Protein AF-A0A810DSI6-F1 (afdb_monomer_lite)

pLDDT: mean 83.72, std 15.34, range [33.28, 97.19]

Foldseek 3Di:
DDPPFQFLVNQLVVLVVLLVVLLVVLVVVLVVLLCVLQVVVLVVVLPLQVQLVVLVVLLVVLVVVCVVCVPVDDVVSVVSSVCSVPDSNCPSVVVVVVLSVLLVVCLLPVVPDDDDPVDPSNRVSSVVSSVVSVVSSVVNVLSVVVSVVLSVLSVPDPGSLNSVQSCVLLVADPVVPPDDDDDDDDHDDDPDRNCSSVPD

Structure (mmCIF, N/CA/C/O backbone):
data_AF-A0A810DSI6-F1
#
_entry.id   AF-A0A810DSI6-F1
#
loop_
_atom_site.group_PDB
_atom_site.id
_atom_site.type_symbol
_atom_site.label_atom_id
_atom_site.label_alt_id
_atom_site.label_comp_id
_atom_site.label_asym_id
_atom_site.label_entity_id
_atom_site.label_seq_id
_atom_site.pdbx_PDB_ins_code
_atom_site.Cartn_x
_atom_site.Cartn_y
_atom_site.Cartn_z
_atom_site.occupancy
_atom_site.B_iso_or_equiv
_atom_site.auth_seq_id
_atom_site.auth_comp_id
_atom_site.auth_asym_id
_atom_site.auth_atom_id
_atom_site.pdbx_PDB_model_num
ATOM 1 N N . MET A 1 1 ? -14.617 25.939 43.096 1.00 33.28 1 MET A N 1
ATOM 2 C CA . MET A 1 1 ? -13.701 24.997 42.425 1.00 33.28 1 MET A CA 1
ATOM 3 C C . MET A 1 1 ? -14.298 24.712 41.066 1.00 33.28 1 MET A C 1
ATOM 5 O O . MET A 1 1 ? -15.379 24.140 41.008 1.00 33.28 1 MET A O 1
ATOM 9 N N . ASP A 1 2 ? -13.675 25.236 40.012 1.00 34.50 2 ASP A N 1
ATOM 10 C CA . ASP A 1 2 ? -14.164 25.112 38.640 1.00 34.50 2 ASP A CA 1
ATOM 11 C C . ASP A 1 2 ? -14.105 23.654 38.192 1.00 34.50 2 ASP A C 1
ATOM 13 O O . ASP A 1 2 ? -13.039 23.092 37.948 1.00 34.50 2 ASP A O 1
ATOM 17 N N . HIS A 1 3 ? -15.275 23.029 38.091 1.00 42.06 3 HIS A N 1
ATOM 18 C CA . HIS A 1 3 ? -15.426 21.767 37.391 1.00 42.06 3 HIS A CA 1
ATOM 19 C C . HIS A 1 3 ? -15.194 22.040 35.901 1.00 42.06 3 HIS A C 1
ATOM 21 O O . HIS A 1 3 ? -16.101 22.520 35.216 1.00 42.06 3 HIS A O 1
ATOM 27 N N . LYS A 1 4 ? -13.987 21.762 35.388 1.00 51.28 4 LYS A N 1
ATOM 28 C CA . LYS A 1 4 ? -13.737 21.734 33.939 1.00 51.28 4 LYS A CA 1
ATOM 29 C C . LYS A 1 4 ? -14.742 20.762 33.326 1.00 51.28 4 LYS A C 1
ATOM 31 O O . LYS A 1 4 ? -14.715 19.563 33.567 1.00 51.28 4 LYS A O 1
ATOM 36 N N . LYS A 1 5 ? -15.717 21.300 32.603 1.00 63.50 5 LYS A N 1
ATOM 37 C CA . LYS A 1 5 ? -16.833 20.529 32.063 1.00 63.50 5 LYS A CA 1
ATOM 38 C C . LYS A 1 5 ? -16.297 19.718 30.883 1.00 63.50 5 LYS A C 1
ATOM 40 O O . LYS A 1 5 ? -16.084 20.288 29.818 1.00 63.50 5 LYS A O 1
ATOM 45 N N . VAL A 1 6 ? -16.075 18.412 31.056 1.00 72.56 6 VAL A N 1
ATOM 46 C CA . VAL A 1 6 ? -15.784 17.527 29.915 1.00 72.56 6 VAL A CA 1
ATOM 47 C C . VAL A 1 6 ? -16.964 17.631 28.957 1.00 72.56 6 VAL A C 1
ATOM 49 O O . VAL A 1 6 ? -18.104 17.305 29.303 1.00 72.56 6 VAL A O 1
ATOM 52 N N . LEU A 1 7 ? -16.706 18.157 27.764 1.00 82.62 7 LEU A N 1
ATOM 53 C CA . LEU A 1 7 ? -17.697 18.230 26.705 1.00 82.62 7 LEU A CA 1
ATOM 54 C C . LEU A 1 7 ? -17.748 16.872 26.011 1.00 82.62 7 LEU A C 1
ATOM 56 O O . LEU A 1 7 ? -16.715 16.251 25.776 1.00 82.62 7 LEU A O 1
ATOM 60 N N . LYS A 1 8 ? -18.946 16.424 25.618 1.00 85.12 8 LYS A N 1
ATOM 61 C CA . LYS A 1 8 ? -19.083 15.204 24.804 1.00 85.12 8 LYS A CA 1
ATOM 62 C C . LYS A 1 8 ? -18.230 15.269 23.535 1.00 85.12 8 LYS A C 1
ATOM 64 O O . LYS A 1 8 ? -17.657 14.264 23.143 1.00 85.12 8 LYS A O 1
ATOM 69 N N . GLN A 1 9 ? -18.100 16.461 22.948 1.00 85.31 9 GLN A N 1
ATOM 70 C CA . GLN A 1 9 ? -17.252 16.683 21.779 1.00 85.31 9 GLN A CA 1
ATOM 71 C C . GLN A 1 9 ? -15.785 16.320 22.035 1.00 85.31 9 GLN A C 1
ATOM 73 O O . GLN A 1 9 ? -15.145 15.748 21.164 1.00 85.31 9 GLN A O 1
ATOM 78 N N . THR A 1 10 ? -15.262 16.596 23.233 1.00 83.50 10 THR A N 1
ATOM 79 C CA . THR A 1 10 ? -13.895 16.215 23.609 1.00 83.50 10 THR A CA 1
ATOM 80 C C . THR A 1 10 ? -13.722 14.698 23.588 1.00 83.50 10 THR A C 1
ATOM 82 O O . THR A 1 10 ? -12.711 14.209 23.099 1.00 83.50 10 THR A O 1
ATOM 85 N N . LEU A 1 11 ? -14.728 13.954 24.058 1.00 87.06 11 LEU A N 1
ATOM 86 C CA . LEU A 1 11 ? -14.711 12.489 24.067 1.00 87.06 11 LEU A CA 1
ATOM 87 C C . LEU A 1 11 ? -14.845 11.901 22.659 1.00 87.06 11 LEU A C 1
ATOM 89 O O . LEU A 1 11 ? -14.102 10.987 22.323 1.00 87.06 11 LEU A O 1
ATOM 93 N N . TYR A 1 12 ? -15.734 12.453 21.825 1.00 89.00 12 TYR A N 1
ATOM 94 C CA . TYR A 1 12 ? -15.852 12.048 20.420 1.00 89.00 12 TYR A CA 1
ATOM 95 C C . TYR A 1 12 ? -14.530 12.238 19.673 1.00 89.00 12 TYR A C 1
ATOM 97 O O . TYR A 1 12 ? -14.019 11.295 19.077 1.00 89.00 12 TYR A O 1
ATOM 105 N N . ASN A 1 13 ? -13.930 13.428 19.782 1.00 86.38 13 ASN A N 1
ATOM 106 C CA . ASN A 1 13 ? -12.658 13.735 19.131 1.00 86.38 13 ASN A CA 1
ATOM 107 C C . ASN A 1 13 ? -11.522 12.832 19.635 1.00 86.38 13 ASN A C 1
ATOM 109 O O . ASN A 1 13 ? -10.637 12.463 18.866 1.00 86.38 13 ASN A O 1
ATOM 113 N N . PHE A 1 14 ? -11.524 12.494 20.927 1.00 87.12 14 PHE A N 1
ATOM 114 C CA . PHE A 1 14 ? -10.537 11.589 21.506 1.00 87.12 14 PHE A CA 1
ATOM 115 C C . PHE A 1 14 ? -10.638 10.182 20.899 1.00 87.12 14 PHE A C 1
ATOM 117 O O . PHE A 1 14 ? -9.634 9.653 20.419 1.00 87.12 14 PHE A O 1
ATOM 124 N N . VAL A 1 15 ? -11.848 9.611 20.869 1.00 89.50 15 VAL A N 1
ATOM 125 C CA . VAL A 1 15 ? -12.112 8.289 20.278 1.00 89.50 15 VAL A CA 1
ATOM 126 C C . VAL A 1 15 ? -11.730 8.276 18.799 1.00 89.50 15 VAL A C 1
ATOM 128 O O . VAL A 1 15 ? -10.957 7.414 18.383 1.00 89.50 15 VAL A O 1
ATOM 131 N N . GLU A 1 16 ? -12.193 9.262 18.027 1.00 90.38 16 GLU A N 1
ATOM 132 C CA . GLU A 1 16 ? -11.882 9.389 16.598 1.00 90.38 16 GLU A CA 1
ATOM 133 C C . GLU A 1 16 ? -10.366 9.450 16.364 1.00 90.38 16 GLU A C 1
ATOM 135 O O . GLU A 1 16 ? -9.827 8.710 15.541 1.00 90.38 16 GLU A O 1
ATOM 140 N N . LYS A 1 17 ? -9.643 10.278 17.131 1.00 88.75 17 LYS A N 1
ATOM 141 C CA . LYS A 1 17 ? -8.189 10.427 16.993 1.00 88.75 17 LYS A CA 1
ATOM 142 C C . LYS A 1 17 ? -7.445 9.124 17.295 1.00 88.75 17 LYS A C 1
ATOM 144 O O . LYS A 1 17 ? -6.562 8.746 16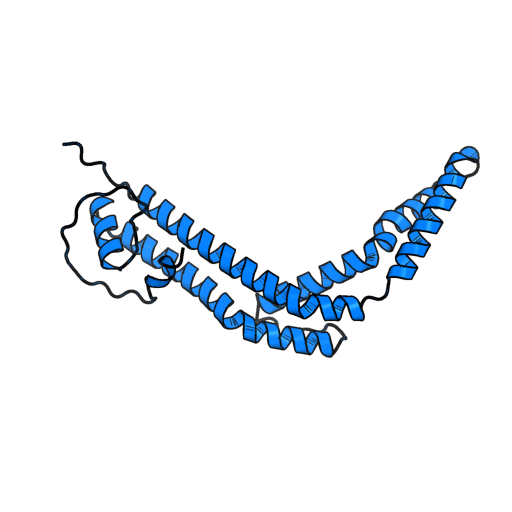.524 1.00 88.75 17 LYS A O 1
ATOM 149 N N . LYS A 1 18 ? -7.782 8.435 18.392 1.00 87.38 18 LYS A N 1
ATOM 150 C CA . LYS A 1 18 ? -7.132 7.171 18.785 1.00 87.38 18 LYS A CA 1
ATOM 151 C C . LYS A 1 18 ? -7.418 6.055 17.782 1.00 87.38 18 LYS A C 1
ATOM 153 O O . LYS A 1 18 ? -6.494 5.357 17.366 1.00 87.38 18 LYS A O 1
ATOM 158 N N . VAL A 1 19 ? -8.670 5.923 17.342 1.00 90.19 19 VAL A N 1
ATOM 159 C CA . VAL A 1 19 ? -9.054 4.930 16.332 1.00 90.19 19 VAL A CA 1
ATOM 160 C C . VAL A 1 19 ? -8.373 5.220 14.998 1.00 90.19 19 VAL A C 1
ATOM 162 O O . VAL A 1 19 ? -7.829 4.303 14.384 1.00 90.19 19 VAL A O 1
ATOM 165 N N . LYS A 1 20 ? -8.354 6.482 14.554 1.00 91.00 20 LYS A N 1
ATOM 166 C CA . LYS A 1 20 ? 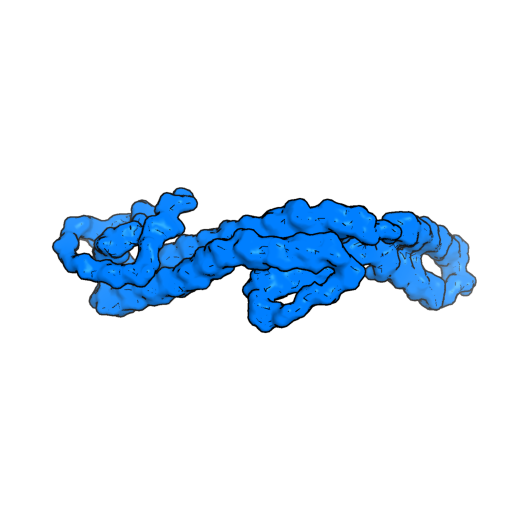-7.673 6.886 13.320 1.00 91.00 20 LYS A CA 1
ATOM 167 C C . LYS A 1 20 ? -6.187 6.532 13.359 1.00 91.00 20 LYS A C 1
ATOM 169 O O . LYS A 1 20 ? -5.704 5.927 12.408 1.00 91.00 20 LYS A O 1
ATOM 174 N N . PHE A 1 21 ? -5.501 6.834 14.462 1.00 90.44 21 PHE A N 1
ATOM 175 C CA . PHE A 1 21 ? -4.092 6.486 14.643 1.00 90.44 21 PHE A CA 1
ATOM 176 C C . PHE A 1 21 ? -3.854 4.971 14.540 1.00 90.44 21 PHE A C 1
ATOM 178 O O . PHE A 1 21 ? -3.040 4.527 13.738 1.00 90.44 21 PHE A O 1
ATOM 185 N N . GLN A 1 22 ? -4.625 4.159 15.269 1.00 90.94 22 GLN A N 1
ATOM 186 C CA . GLN A 1 22 ? -4.496 2.695 15.223 1.00 90.94 22 GLN A CA 1
ATOM 187 C C . GLN A 1 22 ? -4.829 2.108 13.839 1.00 90.94 22 GLN A C 1
ATOM 189 O O . GLN A 1 22 ? -4.202 1.139 13.406 1.00 90.94 22 GLN A O 1
ATOM 194 N N . LYS A 1 23 ? -5.792 2.700 13.118 1.00 90.81 23 LYS A N 1
ATOM 195 C CA . LYS A 1 23 ? -6.097 2.336 11.726 1.00 90.81 23 LYS A CA 1
ATOM 196 C C . LYS A 1 23 ? -4.936 2.677 10.788 1.00 90.81 23 LYS A C 1
ATOM 198 O O . LYS A 1 23 ? -4.646 1.895 9.891 1.00 90.81 23 LYS A O 1
ATOM 203 N N . GLU A 1 24 ? -4.292 3.828 10.964 1.00 91.62 24 GLU A N 1
ATOM 204 C CA . GLU A 1 24 ? -3.118 4.222 10.174 1.00 91.62 24 GLU A CA 1
ATOM 205 C C . GLU A 1 24 ? -1.924 3.296 10.426 1.00 91.62 24 GLU A C 1
ATOM 207 O O . GLU A 1 24 ? -1.309 2.849 9.463 1.00 91.62 24 GLU A O 1
ATOM 212 N N . GLU A 1 25 ? -1.646 2.930 11.678 1.00 93.19 25 GLU A N 1
ATOM 213 C CA . GLU A 1 25 ? -0.576 1.978 12.006 1.00 93.19 25 GLU A CA 1
ATOM 214 C C . GLU A 1 25 ? -0.831 0.596 11.391 1.00 93.19 25 GLU A C 1
ATOM 216 O O . GLU A 1 25 ? 0.045 0.043 10.730 1.00 93.19 25 GLU A O 1
ATOM 221 N N . ALA A 1 26 ? -2.058 0.074 11.501 1.00 91.62 26 ALA A N 1
ATOM 222 C CA . ALA A 1 26 ? -2.413 -1.199 10.873 1.00 91.62 26 ALA A CA 1
ATOM 223 C C . ALA A 1 26 ? -2.294 -1.153 9.337 1.00 91.62 26 ALA A C 1
ATOM 225 O O . ALA A 1 26 ? -1.876 -2.134 8.730 1.00 91.62 26 ALA A O 1
ATOM 226 N N . ARG A 1 27 ? -2.625 -0.025 8.689 1.00 90.56 27 ARG A N 1
ATOM 227 C CA . ARG A 1 27 ? -2.437 0.139 7.234 1.00 90.56 27 ARG A CA 1
ATOM 228 C C . ARG A 1 27 ? -0.961 0.137 6.844 1.00 90.56 27 ARG A C 1
ATOM 230 O O . ARG A 1 27 ? -0.601 -0.579 5.918 1.00 90.56 27 ARG A O 1
ATOM 237 N N . LYS A 1 28 ? -0.112 0.868 7.573 1.00 92.19 28 LYS A N 1
ATOM 238 C CA . LYS A 1 28 ? 1.341 0.868 7.333 1.00 92.19 28 LYS A CA 1
ATOM 239 C C . LYS A 1 28 ? 1.944 -0.525 7.494 1.00 92.19 28 LYS A C 1
ATOM 241 O O . LYS A 1 28 ? 2.822 -0.901 6.727 1.00 92.19 28 LYS A O 1
ATOM 246 N N . GLU A 1 29 ? 1.473 -1.295 8.473 1.00 93.06 29 GLU A N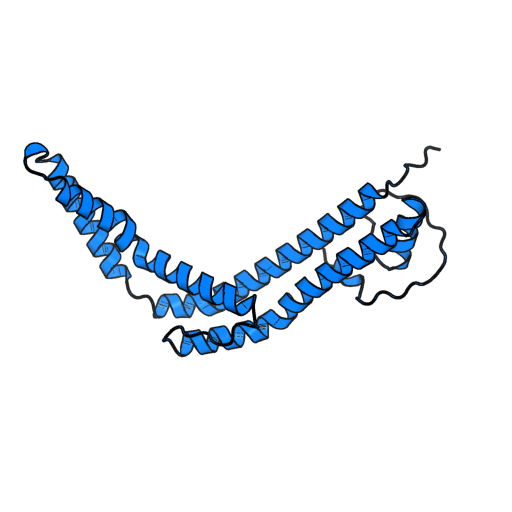 1
ATOM 247 C CA . GLU A 1 29 ? 1.920 -2.675 8.682 1.00 93.06 29 GLU A CA 1
ATOM 248 C C . GLU A 1 29 ? 1.561 -3.571 7.485 1.00 93.06 29 GLU A C 1
ATOM 250 O O . GLU A 1 29 ? 2.407 -4.322 7.000 1.00 93.06 29 GLU A O 1
ATOM 255 N N . ILE A 1 30 ? 0.347 -3.427 6.938 1.00 91.88 30 ILE A N 1
ATOM 256 C CA . ILE A 1 30 ? -0.069 -4.120 5.708 1.00 91.88 30 ILE A CA 1
ATOM 257 C C . ILE A 1 30 ? 0.813 -3.714 4.520 1.00 91.88 30 ILE A C 1
ATOM 259 O O . ILE A 1 30 ? 1.341 -4.582 3.825 1.00 91.88 30 ILE A O 1
ATOM 263 N N . GLU A 1 31 ? 1.013 -2.414 4.296 1.00 91.44 31 GLU A N 1
ATOM 264 C CA . GLU A 1 31 ? 1.853 -1.897 3.204 1.00 91.44 31 GLU A CA 1
ATOM 265 C C . GLU A 1 31 ? 3.302 -2.397 3.305 1.00 91.44 31 GLU A C 1
ATOM 267 O O . GLU A 1 31 ? 3.916 -2.757 2.294 1.00 91.44 31 GLU A O 1
ATOM 272 N N . ALA A 1 32 ? 3.844 -2.469 4.524 1.00 92.81 32 ALA A N 1
ATOM 273 C CA . ALA A 1 32 ? 5.178 -2.993 4.786 1.00 92.81 32 ALA A CA 1
ATOM 274 C C . ALA A 1 32 ? 5.275 -4.493 4.470 1.00 92.81 32 ALA A C 1
ATOM 276 O O . ALA A 1 32 ? 6.239 -4.912 3.826 1.00 92.81 32 ALA A O 1
ATOM 277 N N . LEU A 1 33 ? 4.275 -5.293 4.858 1.00 94.31 33 LEU A N 1
ATOM 278 C CA . LEU A 1 33 ? 4.214 -6.727 4.548 1.00 94.31 33 LEU A CA 1
ATOM 279 C C . LEU A 1 33 ? 4.136 -6.985 3.040 1.00 94.31 33 LEU A C 1
ATOM 281 O O . LEU A 1 33 ? 4.896 -7.806 2.515 1.00 94.31 33 LEU A O 1
ATOM 285 N N . ILE A 1 34 ? 3.264 -6.252 2.338 1.00 93.38 34 ILE A N 1
ATOM 286 C CA . ILE A 1 34 ? 3.143 -6.324 0.876 1.00 93.38 34 ILE A CA 1
ATOM 287 C C . ILE A 1 34 ? 4.487 -5.968 0.242 1.00 93.38 34 ILE A C 1
ATOM 289 O O . ILE A 1 34 ? 5.029 -6.747 -0.540 1.00 93.38 34 ILE A O 1
ATOM 293 N N . SER A 1 35 ? 5.073 -4.834 0.626 1.00 91.81 35 SER A N 1
ATOM 294 C CA . SER A 1 35 ? 6.342 -4.362 0.072 1.00 91.81 35 SER A CA 1
ATOM 295 C C . SER A 1 35 ? 7.488 -5.343 0.309 1.00 91.81 35 SER A C 1
ATOM 297 O O . SER A 1 35 ? 8.257 -5.609 -0.613 1.00 91.81 35 SER A O 1
ATOM 299 N N . ALA A 1 36 ? 7.615 -5.896 1.516 1.00 94.31 36 ALA A N 1
ATOM 300 C CA . ALA A 1 36 ? 8.682 -6.834 1.861 1.00 94.31 36 ALA A CA 1
ATOM 301 C C . ALA A 1 36 ? 8.577 -8.153 1.082 1.00 94.31 36 ALA A C 1
ATOM 303 O O . ALA A 1 36 ? 9.595 -8.730 0.706 1.00 94.31 36 ALA A O 1
ATOM 304 N N . THR A 1 37 ? 7.353 -8.604 0.812 1.00 95.00 37 THR A N 1
ATOM 305 C CA . THR A 1 37 ? 7.094 -9.891 0.157 1.00 95.00 37 THR A CA 1
ATOM 306 C C . THR A 1 37 ? 7.132 -9.781 -1.367 1.00 95.00 37 THR A C 1
ATOM 308 O O . THR A 1 37 ? 7.689 -10.643 -2.043 1.00 95.00 37 THR A O 1
ATOM 311 N N . ILE A 1 38 ? 6.560 -8.711 -1.924 1.00 94.94 38 ILE A N 1
ATOM 312 C CA . ILE A 1 38 ? 6.357 -8.557 -3.368 1.00 94.94 38 ILE A CA 1
ATOM 313 C C . ILE A 1 38 ? 7.554 -7.911 -4.066 1.00 94.94 38 ILE A C 1
ATOM 315 O O . ILE A 1 38 ? 7.925 -8.340 -5.159 1.00 94.94 38 ILE A O 1
ATOM 319 N N . ASN A 1 39 ? 8.195 -6.902 -3.462 1.00 93.50 39 ASN A N 1
ATOM 320 C CA . ASN A 1 39 ? 9.282 -6.181 -4.135 1.00 93.50 39 ASN A CA 1
ATOM 321 C C . ASN A 1 39 ? 10.450 -7.070 -4.584 1.00 93.50 39 ASN A C 1
ATOM 323 O O . ASN A 1 39 ? 10.952 -6.815 -5.679 1.00 93.50 39 ASN A O 1
ATOM 327 N N . PRO A 1 40 ? 10.895 -8.089 -3.821 1.00 94.38 40 PRO A N 1
ATOM 328 C CA . PRO A 1 40 ? 11.932 -9.004 -4.293 1.00 94.38 40 PRO A CA 1
ATOM 329 C C . PRO A 1 40 ? 11.535 -9.714 -5.594 1.00 94.38 40 PRO A C 1
ATOM 331 O O . PRO A 1 40 ? 12.307 -9.718 -6.547 1.00 94.38 40 PRO A O 1
ATOM 334 N N . ILE A 1 41 ? 10.294 -10.204 -5.676 1.00 94.88 41 ILE A N 1
ATOM 335 C CA . ILE A 1 41 ? 9.7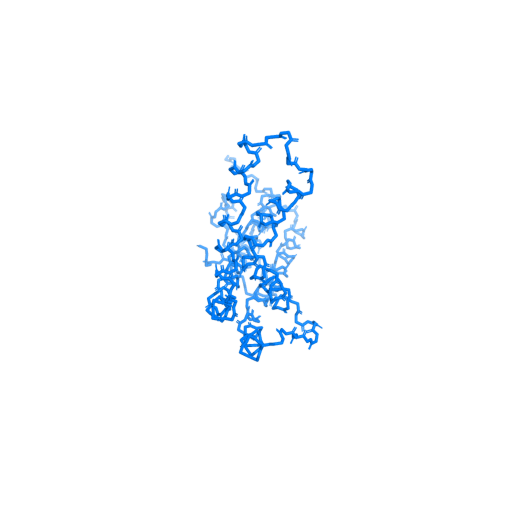63 -10.893 -6.861 1.00 94.88 41 ILE A CA 1
ATOM 336 C C . ILE A 1 41 ? 9.682 -9.925 -8.048 1.00 94.88 41 ILE A C 1
ATOM 338 O O . ILE A 1 41 ? 10.098 -10.259 -9.155 1.00 94.88 41 ILE A O 1
ATOM 342 N N . LEU A 1 42 ? 9.202 -8.695 -7.827 1.00 93.62 42 LEU A N 1
ATOM 343 C CA . LEU A 1 42 ? 9.135 -7.679 -8.882 1.00 93.62 42 LEU A CA 1
ATOM 344 C C . LEU A 1 42 ? 10.522 -7.236 -9.359 1.00 93.62 42 LEU A C 1
ATOM 346 O O . LEU A 1 42 ? 10.690 -6.987 -10.548 1.00 93.62 42 LEU A O 1
ATOM 350 N N . ASN A 1 43 ? 11.515 -7.156 -8.468 1.00 91.50 43 ASN A N 1
ATOM 351 C CA . ASN A 1 43 ? 12.897 -6.840 -8.838 1.00 91.50 43 ASN A CA 1
ATOM 352 C C . ASN A 1 43 ? 13.502 -7.906 -9.758 1.00 91.50 43 ASN A C 1
ATOM 354 O O . ASN A 1 43 ? 14.284 -7.573 -10.645 1.00 91.50 43 ASN A O 1
ATOM 358 N N . GLU A 1 44 ? 13.164 -9.175 -9.536 1.00 91.69 44 GLU A N 1
ATOM 359 C CA . GLU A 1 44 ? 13.627 -10.283 -10.371 1.00 91.69 44 GLU A CA 1
ATOM 360 C C . GLU A 1 44 ? 12.845 -10.375 -11.684 1.00 91.69 44 GLU A C 1
ATOM 362 O O . GLU A 1 44 ? 13.433 -10.621 -12.736 1.00 91.69 44 GLU A O 1
ATOM 367 N N . TRP A 1 45 ? 11.535 -10.132 -11.652 1.00 92.19 45 TRP A N 1
ATOM 368 C CA . TRP A 1 45 ? 10.669 -10.286 -12.817 1.00 92.19 45 TRP A CA 1
ATOM 369 C C . TRP A 1 45 ? 10.734 -9.102 -13.793 1.00 92.19 45 TRP A C 1
ATOM 371 O O . TRP A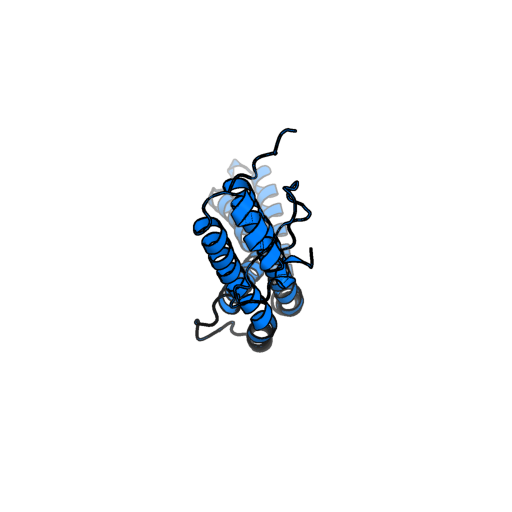 1 45 ? 10.761 -9.298 -15.009 1.00 92.19 45 TRP A O 1
ATOM 381 N N . ILE A 1 46 ? 10.790 -7.868 -13.284 1.00 92.69 46 ILE A N 1
ATOM 382 C CA . ILE A 1 46 ? 10.806 -6.648 -14.100 1.00 92.69 46 ILE A CA 1
ATOM 383 C C . ILE A 1 46 ? 12.250 -6.329 -14.511 1.00 92.69 46 ILE A C 1
ATOM 385 O O . ILE A 1 46 ? 12.973 -5.600 -13.835 1.00 92.69 46 ILE A O 1
ATOM 389 N N . GLN A 1 47 ? 12.667 -6.858 -15.663 1.00 91.88 47 GLN A N 1
ATOM 390 C CA . GLN A 1 47 ? 14.012 -6.674 -16.228 1.00 91.88 47 GLN A CA 1
ATOM 391 C C . GLN A 1 47 ? 14.020 -5.662 -17.385 1.00 91.88 47 GLN A C 1
ATOM 393 O O . GLN A 1 47 ? 14.351 -5.998 -18.520 1.00 91.88 47 GLN A O 1
ATOM 398 N N . VAL A 1 48 ? 13.643 -4.406 -17.114 1.00 94.50 48 VAL A N 1
ATOM 399 C CA . VAL A 1 48 ? 13.554 -3.345 -18.148 1.00 94.50 48 VAL A CA 1
ATOM 400 C C . VAL A 1 48 ? 14.656 -2.286 -18.064 1.00 94.50 48 VAL A C 1
ATOM 402 O O . VAL A 1 48 ? 14.722 -1.403 -18.913 1.00 94.50 48 VAL A O 1
ATOM 405 N N . LYS A 1 49 ? 15.578 -2.399 -17.101 1.00 92.69 49 LYS A N 1
ATOM 406 C CA . LYS A 1 49 ? 16.620 -1.390 -16.835 1.00 92.69 49 LYS A CA 1
ATOM 407 C C . LYS A 1 49 ? 17.468 -1.031 -18.060 1.00 92.69 49 LYS A C 1
ATOM 409 O O . LYS A 1 49 ? 17.824 0.132 -18.249 1.00 92.69 49 LYS A O 1
ATOM 414 N N . GLN A 1 50 ? 17.807 -2.018 -18.892 1.00 95.31 50 GLN A N 1
ATOM 415 C CA . GLN A 1 50 ? 18.566 -1.761 -20.119 1.00 95.31 50 GLN A CA 1
ATOM 416 C C . GLN A 1 50 ? 17.749 -0.921 -21.108 1.00 95.31 50 GLN A C 1
ATOM 418 O O . GLN A 1 50 ? 18.270 0.042 -21.654 1.00 95.31 50 GLN A O 1
ATOM 423 N N . ILE A 1 51 ? 16.458 -1.228 -21.268 1.00 95.62 51 ILE A N 1
ATOM 424 C CA . ILE A 1 51 ? 15.541 -0.478 -22.137 1.00 95.62 51 ILE A CA 1
ATOM 425 C C . ILE A 1 51 ? 15.399 0.967 -21.645 1.00 95.62 51 ILE A C 1
ATOM 427 O O . ILE A 1 51 ? 15.452 1.892 -22.451 1.00 95.62 51 ILE A O 1
ATOM 431 N N . GLU A 1 52 ? 15.262 1.178 -20.335 1.00 96.06 52 GLU A N 1
ATOM 432 C CA . GLU A 1 52 ? 15.202 2.520 -19.735 1.00 96.06 52 GLU A CA 1
ATOM 433 C C . GLU A 1 52 ? 16.498 3.308 -19.975 1.00 96.06 52 GLU A C 1
ATOM 435 O O . GLU A 1 52 ? 16.460 4.484 -20.340 1.00 96.06 52 GLU A O 1
ATOM 440 N N . THR A 1 53 ? 17.649 2.644 -19.822 1.00 96.06 53 THR A N 1
ATOM 441 C CA . THR A 1 53 ? 18.971 3.238 -20.068 1.00 96.06 53 THR A CA 1
ATOM 442 C C . THR A 1 53 ? 19.132 3.631 -21.536 1.00 96.06 53 THR A C 1
ATOM 444 O O . THR A 1 53 ? 19.543 4.751 -21.843 1.00 96.06 53 THR A O 1
ATOM 447 N N . ASP A 1 54 ? 18.767 2.738 -22.454 1.00 96.25 54 ASP A N 1
ATOM 448 C CA . ASP A 1 54 ? 18.836 2.990 -23.892 1.00 96.25 54 ASP A CA 1
ATOM 449 C C . ASP A 1 54 ? 17.883 4.119 -24.310 1.00 96.25 54 ASP A C 1
ATOM 451 O O . ASP A 1 54 ? 18.246 4.965 -25.130 1.00 96.25 54 ASP A O 1
ATOM 455 N N . ALA A 1 55 ? 16.690 4.182 -23.710 1.00 96.12 55 ALA A N 1
ATOM 456 C CA . ALA A 1 55 ? 15.729 5.253 -23.941 1.00 96.12 55 ALA A CA 1
ATOM 457 C C . ALA A 1 55 ? 16.243 6.616 -23.464 1.00 96.12 55 ALA A C 1
ATOM 459 O O . ALA A 1 55 ? 16.110 7.591 -24.205 1.00 96.12 55 ALA A O 1
ATOM 460 N N . SER A 1 56 ? 16.864 6.678 -22.279 1.00 96.25 56 SER A N 1
ATOM 461 C CA . SER A 1 56 ? 17.503 7.898 -21.765 1.00 96.25 56 SER A CA 1
ATOM 462 C C . SER A 1 56 ? 18.610 8.367 -22.706 1.00 96.25 56 SER A C 1
ATOM 464 O O . SER A 1 56 ? 18.574 9.493 -23.191 1.00 96.25 56 SER A O 1
ATOM 466 N N . ASN A 1 57 ? 19.536 7.470 -23.061 1.00 97.19 57 ASN A N 1
ATOM 467 C CA . ASN A 1 57 ? 20.656 7.793 -23.945 1.00 97.19 57 ASN A CA 1
ATOM 468 C C . ASN A 1 57 ? 20.180 8.293 -25.318 1.00 97.19 57 ASN A C 1
ATOM 470 O O . ASN A 1 57 ? 20.761 9.213 -25.894 1.00 97.19 57 ASN A O 1
ATOM 474 N N . LEU A 1 58 ? 19.130 7.684 -25.876 1.00 96.81 58 LEU A N 1
ATOM 475 C CA . LEU A 1 58 ? 18.558 8.132 -27.142 1.00 96.81 58 LEU A CA 1
ATOM 476 C C . LEU A 1 58 ? 17.879 9.501 -27.005 1.00 96.81 58 LEU A C 1
ATOM 478 O O . LEU A 1 58 ? 18.045 10.342 -27.889 1.00 96.81 58 LEU A O 1
ATOM 482 N N . ALA A 1 59 ? 17.135 9.733 -25.922 1.00 96.44 59 ALA A N 1
ATOM 483 C CA . ALA A 1 59 ? 16.492 11.016 -25.661 1.00 96.44 59 ALA A CA 1
ATOM 484 C C . ALA A 1 59 ? 17.523 12.147 -25.534 1.00 96.44 59 ALA A C 1
ATOM 486 O O . ALA A 1 59 ? 17.327 13.205 -26.137 1.00 96.44 59 ALA A O 1
ATOM 487 N N . ASP A 1 60 ? 18.636 11.902 -24.843 1.00 96.94 60 ASP A N 1
ATOM 488 C CA . ASP A 1 60 ? 19.730 12.864 -24.684 1.00 96.94 60 ASP A CA 1
ATOM 489 C C . ASP A 1 60 ? 20.351 13.216 -26.042 1.00 96.94 60 ASP A C 1
ATOM 491 O O . ASP A 1 60 ? 20.392 14.383 -26.431 1.00 96.94 60 ASP A O 1
ATOM 495 N N . ARG A 1 61 ? 20.712 12.209 -26.848 1.00 96.19 61 ARG A N 1
ATOM 496 C CA . ARG A 1 61 ? 21.311 12.428 -28.180 1.00 96.19 61 ARG A CA 1
ATOM 497 C C . ARG A 1 61 ? 20.368 13.139 -29.150 1.00 96.19 61 ARG A C 1
ATOM 499 O O . ARG A 1 61 ? 20.804 13.955 -29.962 1.00 96.19 61 ARG A O 1
ATOM 506 N N . LEU A 1 62 ? 19.071 12.833 -29.101 1.00 95.00 62 LEU A N 1
ATOM 507 C CA . LEU A 1 62 ? 18.069 13.534 -29.908 1.00 95.00 62 LEU A CA 1
ATOM 508 C C . LEU A 1 62 ? 17.872 14.979 -29.435 1.00 95.00 62 LEU A C 1
ATOM 510 O O . LEU A 1 62 ? 17.636 15.858 -30.265 1.00 95.00 62 LEU A O 1
ATOM 514 N N . THR A 1 63 ? 17.996 15.230 -28.131 1.00 95.44 63 THR A N 1
ATOM 515 C CA . THR A 1 63 ? 17.943 16.580 -27.559 1.00 95.44 63 THR A CA 1
ATOM 516 C C . THR A 1 63 ? 19.137 17.404 -28.032 1.00 95.44 63 THR A C 1
ATOM 518 O O . THR A 1 63 ? 18.927 18.473 -28.602 1.00 95.44 63 THR A O 1
ATOM 521 N N . GLU A 1 64 ? 20.357 16.866 -27.948 1.00 95.25 64 GLU A N 1
ATOM 522 C CA . GLU A 1 64 ? 21.574 17.511 -28.467 1.00 95.25 64 GLU A CA 1
ATOM 523 C C . GLU A 1 64 ? 21.447 17.862 -29.960 1.00 95.25 64 GLU A C 1
ATOM 525 O O . GLU A 1 64 ? 21.732 18.984 -30.381 1.00 95.25 64 GLU A O 1
ATOM 530 N N . LEU A 1 65 ? 20.949 16.929 -30.781 1.00 93.69 65 LEU A N 1
ATOM 531 C CA . LEU A 1 65 ? 20.688 17.186 -32.203 1.00 93.69 65 LEU A CA 1
ATOM 532 C C . LEU A 1 65 ? 19.638 18.282 -32.419 1.00 93.69 65 LEU A C 1
ATOM 534 O O . LEU A 1 65 ? 19.773 19.086 -33.344 1.00 93.69 65 LEU A O 1
ATOM 538 N N . SER A 1 66 ? 18.601 18.320 -31.576 1.00 92.31 66 SER A N 1
ATOM 539 C CA . SER A 1 66 ? 17.545 19.333 -31.638 1.00 92.31 66 SER A CA 1
ATOM 540 C C . SER A 1 66 ? 18.042 20.742 -31.330 1.00 92.31 66 SER A C 1
ATOM 542 O O . SER A 1 66 ? 17.541 21.708 -31.908 1.00 92.31 66 SER A O 1
ATOM 544 N N . GLU A 1 67 ? 19.055 20.848 -30.473 1.00 92.75 67 GLU A N 1
ATOM 545 C CA . GLU A 1 67 ? 19.698 22.106 -30.103 1.00 92.75 67 GLU A CA 1
ATOM 546 C C . GLU A 1 67 ? 20.714 22.560 -31.155 1.00 92.75 67 GLU A C 1
ATOM 548 O O . GLU A 1 67 ? 20.778 23.747 -31.473 1.00 92.75 67 GLU A O 1
ATOM 553 N N . LEU A 1 68 ? 21.465 21.622 -31.744 1.00 94.69 68 LEU A N 1
ATOM 554 C CA . LEU A 1 68 ? 22.439 21.910 -32.802 1.00 94.69 68 LEU A CA 1
ATOM 555 C C . LEU A 1 68 ? 21.776 22.323 -34.122 1.00 94.69 68 LEU A C 1
ATOM 557 O O . LEU A 1 68 ? 22.292 23.191 -34.828 1.00 94.69 68 LEU A O 1
ATOM 561 N N . TYR A 1 69 ? 20.636 21.717 -34.463 1.00 92.06 69 TYR A N 1
ATOM 562 C CA . TYR A 1 69 ? 19.964 21.919 -35.751 1.00 92.06 69 TYR A CA 1
ATOM 563 C C . TYR A 1 69 ? 18.468 22.241 -35.592 1.00 92.06 69 TYR A C 1
ATOM 565 O O . TYR A 1 69 ? 17.612 21.518 -36.113 1.00 92.06 69 TYR A O 1
ATOM 573 N N . PRO A 1 70 ? 18.108 23.358 -34.933 1.00 86.75 70 PRO A N 1
ATOM 574 C CA . PRO A 1 70 ? 16.723 23.648 -34.555 1.00 86.75 70 PRO A CA 1
ATOM 575 C C . PRO A 1 70 ? 15.778 23.821 -35.753 1.00 86.75 70 PRO A C 1
ATOM 577 O O . PRO A 1 70 ? 14.582 23.568 -35.635 1.00 86.75 70 PRO A O 1
ATOM 580 N N . CYS A 1 71 ? 16.298 24.228 -36.915 1.00 85.69 71 CYS A N 1
ATOM 581 C CA . CYS A 1 71 ? 15.528 24.402 -38.149 1.00 85.69 71 CYS A CA 1
ATOM 582 C C . CYS A 1 71 ? 15.326 23.108 -38.956 1.00 85.69 71 CYS A C 1
ATOM 584 O O . CYS A 1 71 ? 14.459 23.077 -39.826 1.00 85.69 71 CYS A O 1
ATOM 586 N N . ALA A 1 72 ? 16.103 22.055 -38.682 1.00 81.12 72 ALA A N 1
ATOM 587 C CA . ALA A 1 72 ? 16.028 20.774 -39.388 1.00 81.12 72 ALA A CA 1
ATOM 588 C C . ALA A 1 72 ? 15.210 19.717 -38.625 1.00 81.12 72 ALA A C 1
ATOM 590 O O . ALA A 1 72 ? 14.952 18.633 -39.145 1.00 81.12 72 ALA A O 1
ATOM 591 N N . ILE A 1 73 ? 14.811 20.020 -37.387 1.00 87.12 73 ILE A N 1
ATOM 592 C CA . ILE A 1 73 ? 14.209 19.060 -36.465 1.00 87.12 73 ILE A CA 1
ATOM 593 C C . ILE A 1 73 ? 12.702 19.284 -36.397 1.00 87.12 73 ILE A C 1
ATOM 595 O O . ILE A 1 73 ? 12.218 20.343 -35.993 1.00 87.12 73 ILE A O 1
ATOM 599 N N . SER A 1 74 ? 11.949 18.262 -36.801 1.00 88.44 74 SER A N 1
ATOM 600 C CA . SER A 1 74 ? 10.492 18.312 -36.821 1.00 88.44 74 SER A CA 1
ATOM 601 C C . SER A 1 74 ? 9.889 18.191 -35.418 1.00 88.44 74 SER A C 1
ATOM 603 O O . SER A 1 74 ? 10.517 17.739 -34.454 1.00 88.44 74 SER A O 1
ATOM 605 N N . TRP A 1 75 ? 8.612 18.557 -35.311 1.00 89.81 75 TRP A N 1
ATOM 606 C CA . TRP A 1 75 ? 7.806 18.298 -34.118 1.00 89.81 75 TRP A CA 1
ATOM 607 C C . TRP A 1 75 ? 7.729 16.809 -33.754 1.00 89.81 75 TRP A C 1
ATOM 609 O O . TRP A 1 75 ? 7.592 16.483 -32.575 1.00 89.81 75 TRP A O 1
ATOM 619 N N . ASP A 1 76 ? 7.871 15.909 -34.727 1.00 91.31 76 ASP A N 1
ATOM 620 C CA . ASP A 1 76 ? 7.834 14.464 -34.487 1.00 91.31 76 ASP A CA 1
ATOM 621 C C . ASP A 1 76 ? 9.022 14.004 -33.646 1.00 91.31 76 ASP A C 1
ATOM 623 O O . ASP A 1 76 ? 8.843 13.258 -32.687 1.00 91.31 76 ASP A O 1
ATOM 627 N N . VAL A 1 77 ? 10.223 14.526 -33.915 1.00 91.25 77 VAL A N 1
ATOM 628 C CA . VAL A 1 77 ? 11.420 14.222 -33.114 1.00 91.25 77 VAL A CA 1
ATOM 629 C C . VAL A 1 77 ? 11.240 14.692 -31.668 1.00 91.25 77 VAL A C 1
ATOM 631 O O . VAL A 1 77 ? 11.547 13.955 -30.732 1.00 91.25 77 VAL A O 1
ATOM 634 N N . LYS A 1 78 ? 10.652 15.878 -31.459 1.00 91.19 78 LYS A N 1
ATOM 635 C CA . LYS A 1 78 ? 10.330 16.384 -30.111 1.00 91.19 78 LYS A CA 1
ATOM 636 C C . LYS A 1 78 ? 9.320 15.493 -29.385 1.00 91.19 78 LYS A C 1
ATOM 638 O O . LYS A 1 78 ? 9.431 15.283 -28.177 1.00 91.19 78 LYS A O 1
ATOM 643 N N . ASN A 1 79 ? 8.343 14.944 -30.109 1.00 94.56 79 ASN A N 1
ATOM 644 C CA . ASN A 1 79 ? 7.400 13.977 -29.552 1.00 94.56 79 ASN A CA 1
ATOM 645 C C . ASN A 1 79 ? 8.076 12.654 -29.183 1.00 94.56 79 ASN A C 1
ATOM 647 O O . ASN A 1 79 ? 7.757 12.107 -28.130 1.00 94.56 79 ASN A O 1
ATOM 651 N N . VAL A 1 80 ? 9.028 12.176 -29.988 1.00 95.44 80 VAL A N 1
ATOM 652 C CA . VAL A 1 80 ? 9.826 10.985 -29.663 1.00 95.44 80 VAL A CA 1
ATOM 653 C C . VAL A 1 80 ? 10.613 11.200 -28.371 1.00 95.44 80 VAL A C 1
ATOM 655 O O . VAL A 1 80 ? 10.476 10.389 -27.459 1.00 95.44 80 VAL A O 1
ATOM 658 N N . ILE A 1 81 ? 11.346 12.314 -28.239 1.00 95.38 81 ILE A N 1
ATOM 659 C CA . ILE A 1 81 ? 12.072 12.670 -27.001 1.00 95.38 81 ILE A CA 1
ATOM 660 C C . ILE A 1 81 ? 11.120 12.651 -25.798 1.00 95.38 81 ILE A C 1
ATOM 662 O O . ILE A 1 81 ? 11.402 12.036 -24.769 1.00 95.38 81 ILE A O 1
ATOM 666 N N . ARG A 1 82 ? 9.947 13.281 -25.937 1.00 94.81 82 ARG A N 1
ATOM 667 C CA . ARG A 1 82 ? 8.930 13.307 -24.879 1.00 94.81 82 ARG A CA 1
ATOM 668 C C . ARG A 1 82 ? 8.448 11.906 -24.501 1.00 94.81 82 ARG A C 1
ATOM 670 O O . ARG A 1 82 ? 8.298 11.646 -23.312 1.00 94.81 82 ARG A O 1
ATOM 677 N N . SER A 1 83 ? 8.181 11.031 -25.467 1.00 94.88 83 SER A N 1
ATOM 678 C CA . SER A 1 83 ? 7.721 9.661 -25.204 1.00 94.88 83 SER A CA 1
ATOM 679 C C . SER A 1 83 ? 8.801 8.803 -24.547 1.00 94.88 83 SER A C 1
ATOM 681 O O . SER A 1 83 ? 8.497 8.070 -23.606 1.00 94.88 83 SER A O 1
ATOM 683 N N . LEU A 1 84 ? 10.059 8.928 -24.979 1.00 95.75 84 LEU A N 1
ATOM 684 C CA . LEU A 1 84 ? 11.185 8.250 -24.333 1.00 95.75 84 LEU A CA 1
ATOM 685 C C . LEU A 1 84 ? 11.278 8.660 -22.859 1.00 95.75 84 LEU A C 1
ATOM 687 O O . LEU A 1 84 ? 11.247 7.794 -21.991 1.00 95.75 84 LEU A O 1
ATOM 691 N N . ASN A 1 85 ? 11.247 9.964 -22.573 1.00 93.44 85 ASN A N 1
ATOM 692 C CA . ASN A 1 85 ? 11.370 10.485 -21.210 1.00 93.44 85 ASN A CA 1
ATOM 693 C C . ASN A 1 85 ? 10.147 10.227 -20.318 1.00 93.44 85 ASN A C 1
ATOM 695 O O . ASN A 1 85 ? 10.294 10.072 -19.110 1.00 93.44 85 ASN A O 1
ATOM 699 N N . ARG A 1 86 ? 8.927 10.222 -20.872 1.00 93.12 86 ARG A N 1
ATOM 700 C CA . ARG A 1 86 ? 7.693 10.118 -20.068 1.00 93.12 86 ARG A CA 1
ATOM 701 C C . ARG A 1 86 ? 7.113 8.719 -19.960 1.00 93.12 86 ARG A C 1
ATOM 703 O O . ARG A 1 86 ? 6.266 8.512 -19.103 1.00 93.12 86 ARG A O 1
ATOM 710 N N . THR A 1 87 ? 7.468 7.813 -20.861 1.00 92.38 87 THR A N 1
ATOM 711 C CA . THR A 1 87 ? 6.793 6.511 -20.961 1.00 92.38 87 THR A CA 1
ATOM 712 C C . THR A 1 87 ? 7.770 5.355 -20.895 1.00 92.38 87 THR A C 1
ATOM 714 O O . THR A 1 87 ? 7.474 4.363 -20.242 1.00 92.38 87 THR A O 1
ATOM 717 N N . ILE A 1 88 ? 8.925 5.465 -21.556 1.00 92.88 88 ILE A N 1
ATOM 718 C CA . ILE A 1 88 ? 9.888 4.360 -21.598 1.00 92.88 88 ILE A CA 1
ATOM 719 C C . ILE A 1 88 ? 10.886 4.451 -20.447 1.00 92.88 88 ILE A C 1
ATOM 721 O O . ILE A 1 88 ? 11.147 3.446 -19.804 1.00 92.88 88 ILE A O 1
ATOM 725 N N . PHE A 1 89 ? 11.401 5.645 -20.150 1.00 90.06 89 PHE A N 1
ATOM 726 C CA . PHE A 1 89 ? 12.340 5.864 -19.051 1.00 90.06 89 PHE A CA 1
ATOM 727 C C . PHE A 1 89 ? 11.805 5.434 -17.668 1.00 90.06 89 PHE A C 1
ATOM 729 O O . PHE A 1 89 ? 12.563 4.799 -16.944 1.00 90.06 89 PHE A O 1
ATOM 736 N N . PRO A 1 90 ? 10.540 5.711 -17.283 1.00 94.00 90 PRO A N 1
ATOM 737 C CA . PRO A 1 90 ? 9.995 5.253 -16.001 1.00 94.00 90 PRO A CA 1
ATOM 738 C C . PRO A 1 90 ? 9.295 3.883 -16.074 1.00 94.00 90 PRO A C 1
ATOM 740 O O . PRO A 1 90 ? 8.573 3.527 -15.141 1.00 94.00 90 PRO A O 1
ATOM 743 N N . LEU A 1 91 ? 9.444 3.122 -17.167 1.00 94.06 91 LEU A N 1
ATOM 744 C CA . LEU A 1 91 ? 8.618 1.943 -17.451 1.00 94.06 91 LEU A CA 1
ATOM 745 C C . LEU A 1 91 ? 8.621 0.913 -16.312 1.00 94.06 91 LEU A C 1
ATOM 747 O O . LEU A 1 91 ? 7.568 0.395 -15.949 1.00 94.06 91 LEU A O 1
ATOM 751 N N . GLY A 1 92 ? 9.778 0.614 -15.730 1.00 93.88 92 GLY A N 1
ATOM 752 C CA . GLY A 1 92 ? 9.924 -0.354 -14.647 1.00 93.88 92 GLY A CA 1
ATOM 753 C C . GLY A 1 92 ? 9.255 0.105 -13.357 1.00 93.88 92 GLY A C 1
ATOM 754 O O . GLY A 1 92 ? 8.617 -0.700 -12.674 1.00 93.88 92 GLY A O 1
ATOM 755 N N . THR A 1 93 ? 9.343 1.399 -13.042 1.00 92.62 93 THR A N 1
ATOM 756 C CA . THR A 1 93 ? 8.613 2.005 -11.921 1.00 92.62 93 THR A CA 1
ATOM 757 C C . THR A 1 93 ? 7.107 1.962 -12.163 1.00 92.62 93 THR A C 1
ATOM 759 O O . THR A 1 93 ? 6.367 1.534 -11.280 1.00 92.62 93 THR A O 1
ATOM 762 N N . ASP A 1 94 ? 6.648 2.325 -13.360 1.00 93.69 94 ASP A N 1
ATOM 763 C CA . ASP A 1 94 ? 5.226 2.325 -13.713 1.00 93.69 94 ASP A CA 1
ATOM 764 C C . ASP A 1 94 ? 4.627 0.914 -13.686 1.00 93.69 94 ASP A C 1
ATOM 766 O O . ASP A 1 94 ? 3.533 0.708 -13.156 1.00 93.69 94 ASP A O 1
ATOM 770 N N . MET A 1 95 ? 5.351 -0.076 -14.219 1.00 93.31 95 MET A N 1
ATOM 771 C CA . MET A 1 95 ? 4.958 -1.486 -14.155 1.00 93.31 95 MET A CA 1
ATOM 772 C C . MET A 1 95 ? 4.851 -1.959 -12.707 1.00 93.31 95 MET A C 1
ATOM 774 O O . MET A 1 95 ? 3.837 -2.545 -12.332 1.00 93.31 95 MET A O 1
ATOM 778 N N . ARG A 1 96 ? 5.867 -1.671 -11.882 1.00 93.88 96 ARG A N 1
ATOM 779 C CA . ARG A 1 96 ? 5.873 -2.042 -10.463 1.00 93.88 96 ARG A CA 1
ATOM 780 C C . ARG A 1 96 ? 4.678 -1.448 -9.728 1.00 93.88 96 ARG A C 1
ATOM 782 O O . ARG A 1 96 ? 3.997 -2.183 -9.024 1.00 93.88 96 ARG A O 1
ATOM 789 N N . ASN A 1 97 ? 4.435 -0.151 -9.894 1.00 92.00 97 ASN A N 1
ATOM 790 C CA . ASN A 1 97 ? 3.362 0.545 -9.191 1.00 92.00 97 ASN A CA 1
ATOM 791 C C . ASN A 1 97 ? 1.997 -0.029 -9.567 1.00 92.00 97 ASN A C 1
ATOM 793 O O . ASN A 1 97 ? 1.230 -0.362 -8.678 1.00 92.00 97 ASN A O 1
ATOM 797 N N . ARG A 1 98 ? 1.735 -0.263 -10.861 1.00 90.94 98 ARG A N 1
ATOM 798 C CA . ARG A 1 98 ? 0.476 -0.884 -11.305 1.00 90.94 98 ARG A CA 1
ATOM 799 C C . ARG A 1 98 ? 0.259 -2.267 -10.699 1.00 90.94 98 ARG A C 1
ATOM 801 O O . ARG A 1 98 ? -0.824 -2.557 -10.210 1.00 90.94 98 ARG A O 1
ATOM 808 N N . ILE A 1 99 ? 1.293 -3.107 -10.713 1.00 91.81 99 ILE A N 1
ATOM 809 C CA . ILE A 1 99 ? 1.205 -4.461 -10.156 1.00 91.81 99 ILE A CA 1
ATOM 810 C C . ILE A 1 99 ? 0.999 -4.414 -8.635 1.00 91.81 99 ILE A C 1
ATOM 812 O O . ILE A 1 99 ? 0.204 -5.182 -8.098 1.00 91.81 99 ILE A O 1
ATOM 816 N N . LEU A 1 100 ? 1.703 -3.522 -7.932 1.00 91.19 100 LEU A N 1
ATOM 817 C CA . LEU A 1 100 ? 1.514 -3.326 -6.495 1.00 91.19 100 LEU A CA 1
ATOM 818 C C . LEU A 1 100 ? 0.108 -2.820 -6.177 1.00 91.19 100 LEU A C 1
ATOM 820 O O . LEU A 1 100 ? -0.494 -3.342 -5.247 1.00 91.19 100 LEU A O 1
ATOM 824 N N . ASP A 1 101 ? -0.424 -1.876 -6.951 1.00 89.12 101 ASP A N 1
ATOM 825 C CA . ASP A 1 101 ? -1.784 -1.362 -6.779 1.00 89.12 101 ASP A CA 1
ATOM 826 C C . ASP A 1 101 ? -2.816 -2.490 -6.925 1.00 89.12 101 ASP A C 1
ATOM 828 O O . ASP A 1 101 ? -3.665 -2.645 -6.050 1.00 89.12 101 ASP A O 1
ATOM 832 N N . ASP A 1 102 ? -2.690 -3.344 -7.949 1.00 88.12 102 ASP A N 1
ATOM 833 C CA . ASP A 1 102 ? -3.569 -4.507 -8.149 1.00 88.12 102 ASP A CA 1
ATOM 834 C C . ASP A 1 102 ? -3.493 -5.505 -6.977 1.00 88.12 102 ASP A C 1
ATOM 836 O O . ASP A 1 102 ? -4.512 -6.038 -6.518 1.00 88.12 102 ASP A O 1
ATOM 840 N N . ILE A 1 103 ? -2.285 -5.752 -6.458 1.00 90.00 103 ILE A N 1
ATOM 841 C CA . ILE A 1 103 ? -2.063 -6.633 -5.304 1.00 90.00 103 ILE A CA 1
ATOM 842 C C . ILE A 1 103 ? -2.655 -6.023 -4.032 1.00 90.00 103 ILE A C 1
ATOM 844 O O . ILE A 1 103 ? -3.343 -6.726 -3.290 1.00 90.00 103 ILE A O 1
ATOM 848 N N . CYS A 1 104 ? -2.412 -4.738 -3.779 1.00 87.62 104 CYS A N 1
ATOM 849 C CA . CYS A 1 104 ? -2.983 -4.002 -2.655 1.00 87.62 104 CYS A CA 1
ATOM 850 C C . CYS A 1 104 ? -4.510 -4.066 -2.701 1.00 87.62 104 CYS A C 1
ATOM 852 O O . CYS A 1 104 ? -5.144 -4.435 -1.711 1.00 87.62 104 CYS A O 1
ATOM 854 N N . ASP A 1 105 ? -5.101 -3.799 -3.865 1.00 85.38 105 ASP A N 1
ATOM 855 C CA . ASP A 1 105 ? -6.539 -3.887 -4.092 1.00 85.38 105 ASP A CA 1
ATOM 856 C C . ASP A 1 105 ? -7.086 -5.268 -3.725 1.00 85.38 105 ASP A C 1
ATOM 858 O O . ASP A 1 105 ? -8.091 -5.366 -3.016 1.00 85.38 105 ASP A O 1
ATOM 862 N N . TYR A 1 106 ? -6.425 -6.338 -4.171 1.00 85.44 106 TYR A N 1
ATOM 863 C CA . TYR A 1 106 ? -6.840 -7.707 -3.873 1.00 85.44 106 TYR A CA 1
ATOM 864 C C . TYR A 1 106 ? -6.693 -8.073 -2.390 1.00 85.44 106 TYR A C 1
ATOM 866 O O . TYR A 1 106 ? -7.598 -8.671 -1.799 1.00 85.44 106 TYR A O 1
ATOM 874 N N . VAL A 1 107 ? -5.568 -7.709 -1.770 1.00 85.00 107 VAL A N 1
ATOM 875 C CA . VAL A 1 107 ? -5.290 -7.987 -0.353 1.00 85.00 107 VAL A CA 1
ATOM 876 C C . VAL A 1 107 ? -6.292 -7.260 0.548 1.00 85.00 107 VAL A C 1
ATOM 878 O O . VAL A 1 107 ? -6.767 -7.835 1.531 1.00 85.00 107 VAL A O 1
ATOM 881 N N . HIS A 1 108 ? -6.678 -6.033 0.192 1.00 79.00 108 HIS A N 1
ATOM 882 C CA . HIS A 1 108 ? -7.684 -5.267 0.925 1.00 79.00 108 HIS A CA 1
ATOM 883 C C . HIS A 1 108 ? -9.128 -5.717 0.651 1.00 79.00 108 HIS A C 1
ATOM 885 O O . HIS A 1 108 ? -9.984 -5.547 1.523 1.00 79.00 108 HIS A O 1
ATOM 891 N N . HIS A 1 109 ? -9.414 -6.320 -0.509 1.00 77.25 109 HIS A N 1
ATOM 892 C CA . HIS A 1 109 ? -10.770 -6.701 -0.925 1.00 77.25 109 HIS A CA 1
ATOM 893 C C . HIS A 1 109 ? -10.872 -8.195 -1.278 1.00 77.25 109 HIS A C 1
ATOM 895 O O . HIS A 1 109 ? -10.980 -8.559 -2.453 1.00 77.25 109 HIS A O 1
ATOM 901 N N . PRO A 1 110 ? -10.941 -9.085 -0.270 1.00 62.28 110 PRO A N 1
ATOM 902 C CA . PRO A 1 110 ? -10.930 -10.535 -0.477 1.00 62.28 110 PRO A CA 1
ATOM 903 C C . PRO A 1 110 ? -12.167 -11.107 -1.191 1.00 62.28 110 PRO A C 1
ATOM 905 O O . PRO A 1 110 ? -12.228 -12.304 -1.452 1.00 62.28 110 PRO A O 1
ATOM 908 N N . THR A 1 111 ? -13.166 -10.281 -1.514 1.00 61.69 111 THR A N 1
ATOM 909 C CA . THR A 1 111 ? -14.330 -10.682 -2.318 1.00 61.69 111 THR A CA 1
ATOM 910 C C . THR A 1 111 ? -14.035 -10.754 -3.818 1.00 61.69 111 THR A C 1
ATOM 912 O O . THR A 1 111 ? -14.843 -11.321 -4.556 1.00 61.69 111 THR A O 1
ATOM 915 N N . ARG A 1 112 ? -12.900 -10.217 -4.293 1.00 60.44 112 ARG A N 1
ATOM 916 C CA . ARG A 1 112 ? -12.455 -10.404 -5.681 1.00 60.44 112 ARG A CA 1
ATOM 917 C C . ARG A 1 112 ? -11.898 -11.819 -5.843 1.00 60.44 112 ARG A C 1
ATOM 919 O O . ARG A 1 112 ? -11.038 -12.241 -5.083 1.00 60.44 112 ARG A O 1
ATOM 926 N N . SER A 1 113 ? -12.439 -12.565 -6.801 1.00 56.59 113 SER A N 1
ATOM 927 C CA . SER A 1 113 ? -12.270 -14.022 -6.878 1.00 56.59 113 SER A CA 1
ATOM 928 C C . SER A 1 113 ? -10.917 -14.469 -7.429 1.00 56.59 113 SER A C 1
ATOM 930 O O . SER A 1 113 ? -10.534 -15.612 -7.203 1.00 56.59 113 SER A O 1
ATOM 932 N N . GLU A 1 114 ? -10.199 -13.614 -8.161 1.00 68.62 114 GLU A N 1
ATOM 933 C CA . GLU A 1 114 ? -9.002 -14.034 -8.891 1.00 68.62 114 GLU A CA 1
ATOM 934 C C . GLU A 1 114 ? -7.950 -12.922 -8.952 1.00 68.62 114 GLU A C 1
ATOM 936 O O . GLU A 1 114 ? -8.237 -11.787 -9.328 1.00 68.62 114 GLU A O 1
ATOM 941 N N . VAL A 1 115 ? -6.717 -13.289 -8.597 1.00 72.00 115 VAL A N 1
ATOM 942 C CA . VAL A 1 115 ? -5.493 -12.572 -8.961 1.00 72.00 115 VAL A CA 1
ATOM 943 C C . VAL A 1 115 ? -4.917 -13.312 -10.148 1.00 72.00 115 VAL A C 1
ATOM 945 O O . VAL A 1 115 ? -4.509 -14.463 -9.999 1.00 72.00 115 VAL A O 1
ATOM 948 N N . ASN A 1 116 ? -4.910 -12.667 -11.307 1.00 79.81 116 ASN A N 1
ATOM 949 C CA . ASN A 1 116 ? -4.210 -13.161 -12.482 1.00 79.81 116 ASN A CA 1
ATOM 950 C C . ASN A 1 116 ? -3.093 -12.173 -12.809 1.00 79.81 116 ASN A C 1
ATOM 952 O O . ASN A 1 116 ? -3.345 -11.111 -13.378 1.00 79.81 116 ASN A O 1
ATOM 956 N N . LEU A 1 117 ? -1.872 -12.518 -12.404 1.00 83.00 117 LEU A N 1
ATOM 957 C CA . LEU A 1 117 ? -0.686 -11.690 -12.633 1.00 83.00 117 LEU A CA 1
ATOM 958 C C . LEU A 1 117 ? 0.220 -12.291 -13.710 1.00 83.00 117 LEU A C 1
ATOM 960 O O . LEU A 1 117 ? 1.262 -11.715 -14.018 1.00 83.00 117 LEU A O 1
ATOM 964 N N . ASN A 1 118 ? -0.172 -13.429 -14.301 1.00 83.94 118 ASN A N 1
ATOM 965 C CA . ASN A 1 118 ? 0.622 -14.187 -15.271 1.00 83.94 118 ASN A CA 1
ATOM 966 C C . ASN A 1 118 ? 2.043 -14.510 -14.758 1.00 83.94 118 ASN A C 1
ATOM 968 O O . ASN A 1 118 ? 2.991 -14.616 -15.539 1.00 83.94 118 ASN A O 1
ATOM 972 N N . ASN A 1 119 ? 2.200 -14.648 -13.438 1.00 90.00 119 ASN A N 1
ATOM 973 C CA . ASN A 1 119 ? 3.445 -15.015 -12.772 1.00 90.00 119 ASN A CA 1
ATOM 974 C C . ASN A 1 119 ? 3.124 -15.855 -11.529 1.00 90.00 119 ASN A C 1
ATOM 976 O O . ASN A 1 119 ? 2.556 -15.351 -10.563 1.00 90.00 119 ASN A O 1
ATOM 980 N N . GLU A 1 120 ? 3.507 -17.132 -11.550 1.00 91.00 120 GLU A N 1
ATOM 981 C CA . GLU A 1 120 ? 3.151 -18.096 -10.501 1.00 91.00 120 GLU A CA 1
ATOM 982 C C . GLU A 1 120 ? 3.730 -17.725 -9.126 1.00 91.00 120 GLU A C 1
ATOM 984 O O . GLU A 1 120 ? 3.039 -17.828 -8.113 1.00 91.00 120 GLU A O 1
ATOM 989 N N . ALA A 1 121 ? 4.983 -17.260 -9.071 1.00 92.06 121 ALA A N 1
ATOM 990 C CA . ALA A 1 121 ? 5.616 -16.857 -7.814 1.00 92.06 121 ALA A CA 1
ATOM 991 C C . ALA A 1 121 ? 4.880 -15.669 -7.183 1.00 92.06 121 ALA A C 1
ATOM 993 O O . ALA A 1 121 ? 4.617 -15.662 -5.979 1.00 92.06 121 ALA A O 1
ATOM 994 N N . LEU A 1 122 ? 4.503 -14.698 -8.013 1.00 91.94 122 LEU A N 1
ATOM 995 C CA . LEU A 1 122 ? 3.768 -13.517 -7.594 1.00 91.94 122 LEU A CA 1
ATOM 996 C C . LEU A 1 122 ? 2.343 -13.872 -7.149 1.00 91.94 122 LEU A C 1
ATOM 998 O O . LEU A 1 122 ? 1.920 -13.442 -6.084 1.00 91.94 122 LEU A O 1
ATOM 1002 N N . GLU A 1 123 ? 1.631 -14.720 -7.892 1.00 90.38 123 GLU A N 1
ATOM 1003 C CA . GLU A 1 123 ? 0.290 -15.187 -7.520 1.00 90.38 123 GLU A CA 1
ATOM 1004 C C . GLU A 1 123 ? 0.287 -15.963 -6.201 1.00 90.38 123 GLU A C 1
ATOM 1006 O O . GLU A 1 123 ? -0.564 -15.727 -5.338 1.00 90.38 123 GLU A O 1
ATOM 1011 N N . ASN A 1 124 ? 1.254 -16.864 -6.014 1.00 91.62 124 ASN A N 1
ATOM 1012 C CA . ASN A 1 124 ? 1.407 -17.614 -4.771 1.00 91.62 124 ASN A CA 1
ATOM 1013 C C . ASN A 1 124 ? 1.707 -16.678 -3.592 1.00 91.62 124 ASN A C 1
ATOM 1015 O O . ASN A 1 124 ? 1.073 -16.798 -2.539 1.00 91.62 124 ASN A O 1
ATOM 1019 N N . ALA A 1 125 ? 2.608 -15.709 -3.781 1.00 93.56 125 ALA A N 1
ATOM 1020 C CA . ALA A 1 125 ? 2.924 -14.703 -2.773 1.00 93.56 125 ALA A CA 1
ATOM 1021 C C . ALA A 1 125 ? 1.705 -13.837 -2.423 1.00 93.56 125 ALA A C 1
ATOM 1023 O O . ALA A 1 125 ? 1.405 -13.648 -1.245 1.00 93.56 125 ALA A O 1
ATOM 1024 N N . THR A 1 126 ? 0.943 -13.373 -3.416 1.00 92.06 126 THR A N 1
ATOM 1025 C CA . THR A 1 126 ? -0.269 -12.572 -3.201 1.00 92.06 126 THR A CA 1
ATOM 1026 C C . THR A 1 126 ? -1.355 -13.350 -2.455 1.00 92.06 126 THR A C 1
ATOM 1028 O O . THR A 1 126 ? -1.980 -12.816 -1.536 1.00 92.06 126 THR A O 1
ATOM 1031 N N . ARG A 1 127 ? -1.571 -14.631 -2.787 1.00 89.88 127 ARG A N 1
ATOM 1032 C CA . ARG A 1 127 ? -2.528 -15.491 -2.064 1.00 89.88 127 ARG A CA 1
ATOM 1033 C C . ARG A 1 127 ? -2.111 -15.723 -0.614 1.00 89.88 127 ARG A C 1
ATOM 1035 O O . ARG A 1 127 ? -2.976 -15.804 0.257 1.00 89.88 127 ARG A O 1
ATOM 1042 N N . GLN A 1 128 ? -0.812 -15.852 -0.352 1.00 91.31 128 GLN A N 1
ATOM 1043 C CA . GLN A 1 128 ? -0.306 -16.001 1.009 1.00 91.31 128 GLN A CA 1
ATOM 1044 C C . GLN A 1 128 ? -0.443 -14.691 1.798 1.00 91.31 128 GLN A C 1
ATOM 1046 O O . GLN A 1 128 ? -1.011 -14.706 2.886 1.00 91.31 128 GLN A O 1
ATOM 1051 N N . LEU A 1 129 ? -0.075 -13.552 1.202 1.00 92.62 129 LEU A N 1
ATOM 1052 C CA . LEU A 1 129 ? -0.253 -12.220 1.793 1.00 92.62 129 LEU A CA 1
ATOM 1053 C C . LEU A 1 129 ? -1.696 -11.940 2.200 1.00 92.62 129 LEU A C 1
ATOM 1055 O O . LEU A 1 129 ? -1.934 -11.390 3.269 1.00 92.62 129 LEU A O 1
ATOM 1059 N N . GLN A 1 130 ? -2.670 -12.342 1.384 1.00 90.00 130 GLN A N 1
ATOM 1060 C CA . GLN A 1 130 ? -4.082 -12.184 1.726 1.00 90.00 130 GLN A CA 1
ATOM 1061 C C . GLN A 1 130 ? -4.447 -12.899 3.040 1.00 90.00 130 GLN A C 1
ATOM 1063 O O . GLN A 1 130 ? -5.244 -12.382 3.824 1.00 90.00 130 GLN A O 1
ATOM 1068 N N . LYS A 1 131 ? -3.859 -14.074 3.301 1.00 89.88 131 LYS A N 1
ATOM 1069 C CA . LYS A 1 131 ? -4.048 -14.805 4.564 1.00 89.88 131 LYS A CA 1
ATOM 1070 C C . LYS A 1 131 ? -3.305 -14.124 5.708 1.00 89.88 131 LYS A C 1
ATOM 1072 O O . LYS A 1 131 ? -3.878 -13.954 6.780 1.00 89.88 131 LYS A O 1
ATOM 1077 N N . ASP A 1 132 ? -2.071 -13.698 5.465 1.00 91.50 132 ASP A N 1
ATOM 1078 C CA . ASP A 1 132 ? -1.208 -13.092 6.483 1.00 91.50 132 ASP A CA 1
ATOM 1079 C C . ASP A 1 132 ? -1.731 -11.722 6.943 1.00 91.50 132 ASP A C 1
ATOM 1081 O O . ASP A 1 132 ? -1.607 -11.364 8.111 1.00 91.50 132 ASP A O 1
ATOM 1085 N N . VAL A 1 133 ? -2.386 -10.978 6.047 1.00 91.50 133 VAL A N 1
ATOM 1086 C CA . VAL A 1 133 ? -3.007 -9.674 6.324 1.00 91.50 133 VAL A CA 1
ATOM 1087 C C . VAL A 1 133 ? -4.407 -9.810 6.934 1.00 91.50 133 VAL A C 1
ATOM 1089 O O . VAL A 1 133 ? -4.904 -8.865 7.549 1.00 91.50 133 VAL A O 1
ATOM 1092 N N . GLN A 1 134 ? -5.052 -10.978 6.854 1.00 89.12 134 GLN A N 1
ATOM 1093 C CA . GLN A 1 134 ? -6.401 -11.192 7.394 1.00 89.12 134 GLN A CA 1
ATOM 1094 C C . GLN A 1 134 ? -6.569 -10.733 8.862 1.00 89.12 134 GLN A C 1
ATOM 1096 O O . GLN A 1 134 ? -7.581 -10.084 9.152 1.00 89.12 134 GLN A O 1
ATOM 1101 N N . PRO A 1 135 ? -5.625 -10.988 9.795 1.00 91.44 135 PRO A N 1
ATOM 1102 C CA . PRO A 1 135 ? -5.714 -10.483 11.165 1.00 91.44 135 PRO A CA 1
ATOM 1103 C C . PRO A 1 135 ? -5.715 -8.949 11.245 1.00 91.44 135 PRO A C 1
ATOM 1105 O O . PRO A 1 135 ? -6.466 -8.382 12.037 1.00 91.44 135 PRO A O 1
ATOM 1108 N N . LEU A 1 136 ? -4.932 -8.269 10.401 1.00 91.06 136 LEU A N 1
ATOM 1109 C CA . LEU A 1 136 ? -4.875 -6.804 10.338 1.00 91.06 136 LEU A CA 1
ATOM 1110 C C . LEU A 1 136 ? -6.134 -6.218 9.691 1.00 91.06 136 LEU A C 1
ATOM 1112 O O . LEU A 1 136 ? -6.696 -5.252 10.206 1.00 91.06 136 LEU A O 1
ATOM 1116 N N . SER A 1 137 ? -6.652 -6.841 8.630 1.00 88.12 137 SER A N 1
ATOM 1117 C CA . SER A 1 137 ? -7.950 -6.464 8.053 1.00 88.12 137 SER A CA 1
ATOM 1118 C C . SER A 1 137 ? -9.085 -6.635 9.063 1.00 88.12 137 SER A C 1
ATOM 1120 O O . SER A 1 137 ? -9.963 -5.775 9.162 1.00 88.12 137 SER A O 1
ATOM 1122 N N . LYS A 1 138 ? -9.043 -7.697 9.879 1.00 89.88 138 LYS A N 1
ATOM 1123 C CA . LYS A 1 138 ? -9.977 -7.875 10.994 1.00 89.88 138 LYS A CA 1
ATOM 1124 C C . LYS A 1 138 ? -9.806 -6.773 12.043 1.00 89.88 138 LYS A C 1
ATOM 1126 O O . LYS A 1 138 ? -10.797 -6.152 12.408 1.00 89.88 138 LYS A O 1
ATOM 1131 N N . LYS A 1 139 ? -8.571 -6.449 12.450 1.00 90.12 139 LYS A N 1
ATOM 1132 C CA . LYS A 1 139 ? -8.271 -5.330 13.364 1.00 90.12 139 LYS A CA 1
ATOM 1133 C C . LYS A 1 139 ? -8.873 -4.011 12.862 1.00 90.12 139 LYS A C 1
ATOM 1135 O O . LYS A 1 139 ? -9.466 -3.279 13.645 1.00 90.12 139 LYS A O 1
ATOM 1140 N N . LEU A 1 140 ? -8.780 -3.711 11.565 1.00 90.50 140 LEU A N 1
ATOM 1141 C CA . LEU A 1 140 ? -9.370 -2.504 10.966 1.00 90.50 140 LEU A CA 1
ATOM 1142 C C . LEU A 1 140 ? -10.909 -2.476 11.050 1.00 90.50 140 LEU A C 1
ATOM 1144 O O . LEU A 1 140 ? -11.499 -1.423 11.331 1.00 90.50 140 LEU A O 1
ATOM 1148 N N . ALA A 1 141 ? -11.560 -3.618 10.814 1.00 90.12 141 ALA A N 1
ATOM 1149 C CA . ALA A 1 141 ? -13.009 -3.760 10.951 1.00 90.12 141 ALA A CA 1
ATOM 1150 C C . ALA A 1 141 ? -13.453 -3.644 12.421 1.00 90.12 141 ALA A C 1
ATOM 1152 O O . ALA A 1 141 ? -14.391 -2.901 12.729 1.00 90.12 141 ALA A O 1
ATOM 1153 N N . ASP A 1 142 ? -12.729 -4.300 13.328 1.00 91.44 142 ASP A N 1
ATOM 1154 C CA . ASP A 1 142 ? -12.968 -4.266 14.771 1.00 91.44 142 ASP A CA 1
ATOM 1155 C C . ASP A 1 142 ? -12.800 -2.837 15.317 1.00 91.44 142 ASP A C 1
ATOM 1157 O O . ASP A 1 142 ? -13.665 -2.354 16.042 1.00 91.44 142 ASP A O 1
ATOM 1161 N N . LEU A 1 143 ? -11.772 -2.097 14.880 1.00 92.25 143 LEU A N 1
ATOM 1162 C CA . LEU A 1 143 ? -11.564 -0.686 15.237 1.00 92.25 143 LEU A CA 1
ATOM 1163 C C . LEU A 1 143 ? -12.716 0.220 14.780 1.00 92.25 143 LEU A C 1
ATOM 1165 O O . LEU A 1 143 ? -13.101 1.140 15.497 1.00 92.25 143 LEU A O 1
ATOM 1169 N N . SER A 1 144 ? -13.281 -0.028 13.596 1.00 91.56 144 SER A N 1
ATOM 1170 C CA . SER A 1 144 ? -14.443 0.729 13.102 1.00 91.56 144 SER A CA 1
ATOM 1171 C C . SER A 1 144 ? -15.711 0.416 13.896 1.00 91.56 144 SER A C 1
ATOM 1173 O O . SER A 1 144 ? -16.535 1.296 14.135 1.00 91.56 144 SER A O 1
ATOM 1175 N N . THR A 1 145 ? -15.861 -0.834 14.328 1.00 92.88 145 THR A N 1
ATOM 1176 C CA . THR A 1 145 ? -16.972 -1.254 15.188 1.00 92.88 145 THR A CA 1
ATOM 1177 C C . THR A 1 145 ? -16.839 -0.629 16.574 1.00 92.88 145 THR A C 1
ATOM 1179 O O . THR A 1 145 ? -17.791 -0.022 17.060 1.00 92.88 145 THR A O 1
ATOM 1182 N N . LEU A 1 146 ? -15.640 -0.681 17.161 1.00 90.69 146 LEU A N 1
ATOM 1183 C CA . LEU A 1 146 ? -15.328 -0.086 18.457 1.00 90.69 146 LEU A CA 1
ATOM 1184 C C . LEU A 1 146 ? -15.596 1.425 18.464 1.00 90.69 146 LEU A C 1
ATOM 1186 O O . LEU A 1 146 ? -16.240 1.926 19.378 1.00 90.69 146 LEU A O 1
ATOM 1190 N N . GLU A 1 147 ? -15.181 2.148 17.424 1.00 92.75 147 GLU A N 1
ATOM 1191 C CA . GLU A 1 147 ? -15.473 3.578 17.258 1.00 92.75 147 GLU A CA 1
ATOM 1192 C C . GLU A 1 147 ? -16.975 3.877 17.347 1.00 92.75 147 GLU A C 1
ATOM 1194 O O . GLU A 1 147 ? -17.407 4.739 18.115 1.00 92.75 147 GLU A O 1
ATOM 1199 N N . ASN A 1 148 ? -17.787 3.117 16.610 1.00 92.94 148 ASN A N 1
ATOM 1200 C CA . ASN A 1 148 ? -19.239 3.269 16.609 1.00 92.94 148 ASN A CA 1
ATOM 1201 C C . ASN A 1 148 ? -19.859 2.934 17.974 1.00 92.94 148 ASN A C 1
ATOM 1203 O O . ASN A 1 148 ? -20.764 3.638 18.430 1.00 92.94 148 ASN A O 1
ATOM 1207 N N . GLU A 1 149 ? -19.379 1.881 18.640 1.00 90.75 149 GLU A N 1
ATOM 1208 C CA . GLU A 1 149 ? -19.844 1.481 19.970 1.00 90.75 149 GLU A CA 1
ATOM 1209 C C . GLU A 1 149 ? -19.523 2.544 21.029 1.00 90.75 149 GLU A C 1
ATOM 1211 O O . GLU A 1 149 ? -20.415 2.957 21.776 1.00 90.75 149 GLU A O 1
ATOM 1216 N N . LEU A 1 150 ? -18.291 3.059 21.053 1.00 91.88 150 LEU A N 1
ATOM 1217 C CA . LEU A 1 150 ? -17.875 4.110 21.985 1.00 91.88 150 LEU A CA 1
ATOM 1218 C C . LEU A 1 150 ? -18.625 5.422 21.726 1.00 91.88 150 LEU A C 1
ATOM 1220 O O . LEU A 1 150 ? -19.114 6.057 22.665 1.00 91.88 150 LEU A O 1
ATOM 1224 N N . ASN A 1 151 ? -18.816 5.792 20.458 1.00 91.94 151 ASN A N 1
ATOM 1225 C CA . ASN A 1 151 ? -19.616 6.958 20.089 1.00 91.94 151 ASN A CA 1
ATOM 1226 C C . ASN A 1 151 ? -21.078 6.808 20.540 1.00 91.94 151 ASN A C 1
ATOM 1228 O O . ASN A 1 151 ? -21.679 7.764 21.036 1.00 91.94 151 ASN A O 1
ATOM 1232 N N . ARG A 1 152 ? -21.651 5.602 20.452 1.00 92.75 152 ARG A N 1
ATOM 1233 C CA . ARG A 1 152 ? -23.001 5.323 20.958 1.00 92.75 152 ARG A CA 1
ATOM 1234 C C . ARG A 1 152 ? -23.089 5.471 22.478 1.00 92.75 152 ARG A C 1
ATOM 1236 O O . ARG A 1 152 ? -24.074 6.030 22.962 1.00 92.75 152 ARG A O 1
ATOM 1243 N N . VAL A 1 153 ? -22.076 5.023 23.221 1.00 91.31 153 VAL A N 1
ATOM 1244 C CA . VAL A 1 153 ? -21.996 5.198 24.684 1.00 91.31 153 VAL A CA 1
ATOM 1245 C C . VAL A 1 153 ? -21.952 6.684 25.051 1.00 91.31 153 VAL A C 1
ATOM 1247 O O . VAL A 1 153 ? -22.747 7.140 25.874 1.00 91.31 153 VAL A O 1
ATOM 1250 N N . ILE A 1 154 ? -21.102 7.473 24.384 1.00 89.75 154 ILE A N 1
ATOM 1251 C CA . ILE A 1 154 ? -21.043 8.933 24.581 1.00 89.75 154 ILE A CA 1
ATOM 1252 C C . ILE A 1 154 ? -22.400 9.580 24.257 1.00 89.75 154 ILE A C 1
ATOM 1254 O O . ILE A 1 154 ? -22.866 10.479 24.970 1.00 89.75 154 ILE A O 1
ATOM 1258 N N . GLY A 1 155 ? -23.056 9.124 23.189 1.00 89.31 155 GLY A N 1
ATOM 1259 C CA . GLY A 1 155 ? -24.369 9.592 22.757 1.00 89.31 155 GLY A CA 1
ATOM 1260 C C . GLY A 1 155 ? -25.468 9.348 23.790 1.00 89.31 155 GLY A C 1
ATOM 1261 O O . GLY A 1 155 ? -26.229 10.273 24.080 1.00 89.31 155 GLY A O 1
ATO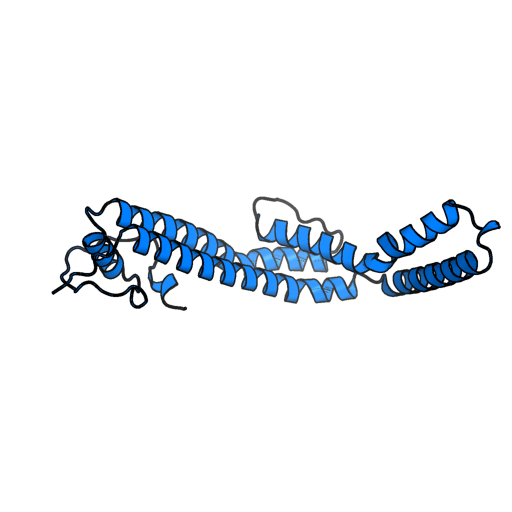M 1262 N N . ALA A 1 156 ? -25.502 8.154 24.384 1.00 91.56 156 ALA A N 1
ATOM 1263 C CA . ALA A 1 156 ? -26.536 7.719 25.322 1.00 91.56 156 ALA A CA 1
ATOM 1264 C C . ALA A 1 156 ? -26.514 8.459 26.673 1.00 91.56 156 ALA A C 1
ATOM 1266 O O . ALA A 1 156 ? -27.554 8.602 27.315 1.00 91.56 156 ALA A O 1
ATOM 1267 N N . GLU A 1 157 ? -25.356 8.955 27.110 1.00 91.00 157 GLU A N 1
ATOM 1268 C CA . GLU A 1 157 ? -25.232 9.613 28.414 1.00 91.00 157 GLU A CA 1
ATOM 1269 C C . GLU A 1 157 ? -25.769 11.050 28.431 1.00 91.00 157 GLU A C 1
ATOM 1271 O O . GLU A 1 157 ? -25.716 11.769 27.442 1.00 91.00 157 GLU A O 1
ATOM 1276 N N . ALA A 1 158 ? -26.256 11.544 29.570 1.00 84.44 158 ALA A N 1
ATOM 1277 C CA . ALA A 1 158 ? -26.883 12.875 29.618 1.00 84.44 158 ALA A CA 1
ATOM 1278 C C . ALA A 1 158 ? -25.890 14.045 29.434 1.00 84.44 158 ALA A C 1
ATOM 1280 O O . ALA A 1 158 ? -26.263 15.128 28.986 1.00 84.44 158 ALA A O 1
ATOM 1281 N N . ASN A 1 159 ? -24.618 13.861 29.799 1.00 86.25 159 ASN A N 1
ATOM 1282 C CA . ASN A 1 159 ? -23.577 14.886 29.695 1.00 86.25 159 ASN A CA 1
ATOM 1283 C C . ASN A 1 159 ? -22.182 14.249 29.578 1.00 86.25 159 ASN A C 1
ATOM 1285 O O . ASN A 1 159 ? -22.025 13.046 29.783 1.00 86.25 159 ASN A O 1
ATOM 1289 N N . GLY A 1 160 ? -21.169 15.058 29.253 1.00 80.44 160 GLY A N 1
ATOM 1290 C CA . GLY A 1 160 ? -19.809 14.561 29.029 1.00 80.44 160 GLY A CA 1
ATOM 1291 C C . GLY A 1 160 ? -19.128 13.993 30.278 1.00 80.44 160 GLY A C 1
ATOM 1292 O O . GLY A 1 160 ? -18.352 13.059 30.150 1.00 80.44 160 GLY A O 1
ATOM 1293 N N . ALA A 1 161 ? -19.477 14.443 31.488 1.00 83.62 161 ALA A N 1
ATOM 1294 C CA . ALA A 1 161 ? -18.945 13.851 32.720 1.00 83.62 161 ALA A CA 1
ATOM 1295 C C . ALA A 1 161 ? -19.473 12.422 32.954 1.00 83.62 161 ALA A C 1
ATOM 1297 O O . ALA A 1 161 ? -18.730 11.545 33.386 1.00 83.62 161 ALA A O 1
ATOM 1298 N N . ARG A 1 162 ? -20.750 12.159 32.639 1.00 83.81 162 ARG A N 1
ATOM 1299 C CA . ARG A 1 162 ? -21.305 10.796 32.689 1.00 83.81 162 ARG A CA 1
ATOM 1300 C C . ARG A 1 162 ? -20.744 9.910 31.576 1.00 83.81 162 ARG A C 1
ATOM 1302 O O . ARG A 1 162 ? -20.394 8.770 31.848 1.00 83.81 162 ARG A O 1
ATOM 1309 N N . ALA A 1 163 ? -20.587 10.455 30.368 1.00 86.06 163 ALA A N 1
ATOM 1310 C CA . ALA A 1 163 ? -19.942 9.758 29.255 1.00 86.06 163 ALA A CA 1
ATOM 1311 C C . ALA A 1 163 ? -18.488 9.374 29.574 1.00 86.06 163 ALA A C 1
ATOM 1313 O O . ALA A 1 163 ? -18.107 8.235 29.342 1.00 86.06 163 ALA A O 1
ATOM 1314 N N . TYR A 1 164 ? -17.706 10.281 30.170 1.00 85.88 164 TYR A N 1
ATOM 1315 C CA . TYR A 1 164 ? -16.338 10.003 30.619 1.00 85.88 164 TYR A CA 1
ATOM 1316 C C . TYR A 1 164 ? -16.308 8.801 31.570 1.00 85.88 164 TYR A C 1
ATOM 1318 O O . TYR A 1 164 ? -15.587 7.836 31.340 1.00 85.88 164 TYR A O 1
ATOM 1326 N N . LYS A 1 165 ? -17.165 8.807 32.597 1.00 84.88 165 LYS A N 1
ATOM 1327 C CA . LYS A 1 165 ? -17.266 7.697 33.555 1.00 84.88 165 LYS A CA 1
ATOM 1328 C C . LYS A 1 165 ? -17.693 6.384 32.904 1.00 84.88 165 LYS A C 1
ATOM 1330 O O . LYS A 1 165 ? -17.157 5.343 33.268 1.00 84.88 165 LYS A O 1
ATOM 1335 N N . ALA A 1 166 ? -18.630 6.432 31.958 1.00 84.12 166 ALA A N 1
ATOM 1336 C CA . ALA A 1 166 ? -19.058 5.254 31.215 1.00 84.12 166 ALA A CA 1
ATOM 1337 C C . ALA A 1 166 ? -17.901 4.666 30.391 1.00 84.12 166 ALA A C 1
ATOM 1339 O O . ALA A 1 166 ? -17.672 3.466 30.446 1.00 84.12 166 ALA A O 1
ATOM 1340 N N . LEU A 1 167 ? -17.118 5.501 29.704 1.00 86.00 167 LEU A N 1
ATOM 1341 C CA . LEU A 1 167 ? -15.939 5.065 28.949 1.00 86.00 167 LEU A CA 1
ATOM 1342 C C . LEU A 1 167 ? -14.840 4.475 29.852 1.00 86.00 167 LEU A C 1
ATOM 1344 O O . LEU A 1 167 ? -14.299 3.421 29.532 1.00 86.00 167 LEU A O 1
ATOM 1348 N N . VAL A 1 168 ? -14.557 5.086 31.008 1.00 84.75 168 VAL A N 1
ATOM 1349 C CA . VAL A 1 168 ? -13.605 4.527 31.991 1.00 84.75 168 VAL A CA 1
ATOM 1350 C C . VAL A 1 168 ? -14.097 3.185 32.539 1.00 84.75 168 VAL A C 1
ATOM 1352 O O . VAL A 1 168 ? -13.312 2.252 32.686 1.00 84.75 168 VAL A O 1
ATOM 1355 N N . ALA A 1 169 ? -15.399 3.047 32.810 1.00 80.44 169 ALA A N 1
ATOM 1356 C CA . ALA A 1 169 ? -15.990 1.780 33.250 1.00 80.44 169 ALA A CA 1
ATOM 1357 C C . ALA A 1 169 ? -15.892 0.681 32.179 1.00 80.44 169 ALA A C 1
ATOM 1359 O O . ALA A 1 169 ? -15.844 -0.503 32.508 1.00 80.44 169 ALA A O 1
ATOM 1360 N N . LEU A 1 170 ? -15.833 1.083 30.910 1.00 80.00 170 LEU A N 1
ATOM 1361 C CA . LEU A 1 170 ? -15.556 0.216 29.774 1.00 80.00 170 LEU A CA 1
ATOM 1362 C C . LEU A 1 170 ? -14.062 -0.059 29.585 1.00 80.00 170 LEU A C 1
ATOM 1364 O O . LEU A 1 170 ? -13.716 -0.691 28.606 1.00 80.00 170 LEU A O 1
ATOM 1368 N N . GLY A 1 171 ? -13.170 0.394 30.469 1.00 79.62 171 GLY A N 1
ATOM 1369 C CA . GLY A 1 171 ? -11.731 0.147 30.353 1.00 79.62 171 GLY A CA 1
ATOM 1370 C C . GLY A 1 171 ? -11.033 0.967 29.265 1.00 79.62 171 GLY A C 1
ATOM 1371 O O . GLY A 1 171 ? -9.898 0.657 28.914 1.00 79.62 171 GLY A O 1
ATOM 1372 N N . VAL A 1 172 ? -11.683 2.006 28.729 1.00 80.62 172 VAL A N 1
ATOM 1373 C CA . VAL A 1 172 ? -11.025 2.959 27.830 1.00 80.62 172 VAL A CA 1
ATOM 1374 C C . VAL A 1 172 ? -10.067 3.811 28.653 1.00 80.62 172 VAL A C 1
ATOM 1376 O O . VAL A 1 172 ? -10.489 4.498 29.586 1.00 80.62 172 VAL A O 1
ATOM 1379 N N . ASP A 1 173 ? -8.786 3.793 28.291 1.00 79.44 173 ASP A N 1
ATOM 1380 C CA . ASP A 1 173 ? -7.812 4.698 28.885 1.00 79.44 173 ASP A CA 1
ATOM 1381 C C . ASP A 1 173 ? -8.053 6.130 28.385 1.00 79.44 173 ASP A C 1
ATOM 1383 O O . ASP A 1 173 ? -7.890 6.440 27.203 1.00 79.44 173 ASP A O 1
ATOM 1387 N N . LEU A 1 174 ? -8.483 6.995 29.304 1.00 78.06 174 LEU A N 1
ATOM 1388 C CA . LEU A 1 174 ? -8.722 8.420 29.085 1.00 78.06 174 LEU A CA 1
ATOM 1389 C C . LEU A 1 174 ? -7.687 9.291 29.809 1.00 78.06 174 LEU A C 1
ATOM 1391 O O . LEU A 1 174 ? -7.957 10.465 30.052 1.00 78.06 174 LEU A O 1
ATOM 1395 N N . SER A 1 175 ? -6.521 8.747 30.171 1.00 74.19 175 SER A N 1
ATOM 1396 C CA . SER A 1 175 ? -5.445 9.471 30.868 1.00 74.19 175 SER A CA 1
ATOM 1397 C C . SER A 1 175 ? -4.980 10.742 30.140 1.00 74.19 175 SER A C 1
ATOM 1399 O O . SER A 1 175 ? -4.584 11.717 30.776 1.00 74.19 175 SER A O 1
ATOM 1401 N N . GLU A 1 176 ? -5.094 10.771 28.811 1.00 67.75 176 GLU A N 1
ATOM 1402 C CA . GLU A 1 176 ? -4.798 11.931 27.957 1.00 67.75 176 GLU A CA 1
ATOM 1403 C C . GLU A 1 176 ? -5.929 12.982 27.905 1.00 67.75 176 GLU A C 1
ATOM 1405 O O . GLU A 1 176 ? -5.753 14.061 27.334 1.00 67.75 176 GLU A O 1
ATOM 1410 N N . VAL A 1 177 ? -7.101 12.687 28.476 1.00 64.94 177 VAL A N 1
ATOM 1411 C CA . VAL A 1 177 ? -8.235 13.614 28.591 1.00 64.94 177 VAL A CA 1
ATOM 1412 C C . VAL A 1 177 ? -8.236 14.195 30.006 1.00 64.94 177 VAL A C 1
ATOM 1414 O O . VAL A 1 177 ? -8.523 13.485 30.966 1.00 64.94 177 VAL A O 1
ATOM 1417 N N . GLU A 1 178 ? -7.930 15.492 30.141 1.00 54.72 178 GLU A N 1
ATOM 1418 C CA . GLU A 1 178 ? -7.898 16.170 31.448 1.00 54.72 178 GLU A CA 1
ATOM 1419 C C . GLU A 1 178 ? -9.215 15.984 32.240 1.00 54.72 178 GLU A C 1
ATOM 1421 O O . GLU A 1 178 ? -10.317 16.196 31.730 1.00 54.72 178 GLU A O 1
ATOM 1426 N N . ASP A 1 179 ? -9.049 15.583 33.502 1.00 52.03 179 ASP A N 1
ATOM 1427 C CA . ASP A 1 179 ? -9.963 14.787 34.331 1.00 52.03 179 ASP A CA 1
ATOM 1428 C C . ASP A 1 179 ? -11.221 15.508 34.883 1.00 52.03 179 ASP A C 1
ATOM 1430 O O . ASP A 1 179 ? -11.216 16.710 35.170 1.00 52.03 179 ASP A O 1
ATOM 1434 N N . VAL A 1 180 ? -12.277 14.715 35.147 1.00 43.97 180 VAL A N 1
ATOM 1435 C CA . VAL A 1 180 ? -13.323 14.976 36.157 1.00 43.97 180 VAL A CA 1
ATOM 1436 C C . VAL A 1 180 ? -13.621 13.682 36.937 1.00 43.97 180 VAL A C 1
ATOM 1438 O O . VAL A 1 180 ? -14.504 12.914 36.565 1.00 43.97 180 VAL A O 1
ATOM 1441 N N . SER A 1 181 ? -12.923 13.523 38.066 1.00 39.09 181 SER A N 1
ATOM 1442 C CA . SER A 1 181 ? -13.242 12.806 39.321 1.00 39.09 181 SER A CA 1
ATOM 1443 C C . SER A 1 181 ? -14.059 11.483 39.271 1.00 39.09 181 SER A C 1
ATOM 1445 O O . SER A 1 181 ? -15.230 11.455 38.858 1.00 39.09 181 SER A O 1
ATOM 1447 N N . PRO A 1 182 ? -13.525 10.388 39.859 1.00 47.25 182 PRO A N 1
ATOM 1448 C CA . PRO A 1 182 ? -14.152 9.071 39.850 1.00 47.25 182 PRO A CA 1
ATOM 1449 C C . PRO A 1 182 ? -15.310 8.976 40.853 1.00 47.25 182 PRO A C 1
ATOM 1451 O O . PRO A 1 182 ? -15.178 9.302 42.026 1.00 47.25 182 PRO A O 1
ATOM 1454 N N . ASN A 1 183 ? -16.460 8.491 40.382 1.00 39.31 183 ASN A N 1
ATOM 1455 C CA . ASN A 1 183 ? -17.479 7.829 41.207 1.00 39.31 183 ASN A CA 1
ATOM 1456 C C . ASN A 1 183 ? -18.362 7.005 40.255 1.00 39.31 183 ASN A C 1
ATOM 1458 O O . ASN A 1 183 ? -19.087 7.602 39.453 1.00 39.31 183 ASN A O 1
ATOM 1462 N N . LEU A 1 184 ? -18.210 5.676 40.303 1.00 42.00 184 LEU A N 1
ATOM 1463 C CA . LEU A 1 184 ? -18.825 4.641 39.444 1.00 42.00 184 LEU A CA 1
ATOM 1464 C C . LEU A 1 184 ? -20.286 4.348 39.853 1.00 42.00 184 LEU A C 1
ATOM 1466 O O . LEU A 1 184 ? -20.593 4.438 41.044 1.00 42.00 184 LEU A O 1
ATOM 1470 N N . PRO A 1 185 ? -21.190 3.984 38.912 1.00 43.81 185 PRO A N 1
ATOM 1471 C CA . PRO A 1 185 ? -21.503 2.549 38.755 1.00 43.81 185 PRO A CA 1
ATOM 1472 C C . PRO A 1 185 ? -21.911 2.058 37.335 1.00 43.81 185 PRO A C 1
ATOM 1474 O O . PRO A 1 185 ? -22.183 2.848 36.436 1.00 43.81 185 PRO A O 1
ATOM 1477 N N . ALA A 1 186 ? -22.058 0.721 37.260 1.00 34.16 186 ALA A N 1
ATOM 1478 C CA . ALA A 1 186 ? -22.669 -0.185 36.263 1.00 34.16 186 ALA A CA 1
ATOM 1479 C C . ALA A 1 186 ? -21.812 -0.686 35.075 1.00 34.16 186 ALA A C 1
ATOM 1481 O O . ALA A 1 186 ? -21.399 0.062 34.199 1.00 34.16 186 ALA A O 1
ATOM 1482 N N . ILE A 1 187 ? -21.608 -2.012 35.054 1.00 40.84 187 ILE A N 1
ATOM 1483 C CA . ILE A 1 187 ? -20.882 -2.788 34.039 1.00 40.84 187 ILE A CA 1
ATOM 1484 C C . ILE A 1 187 ? -21.757 -2.923 32.785 1.00 40.84 187 ILE A C 1
ATOM 1486 O O . ILE A 1 187 ? -22.817 -3.548 32.836 1.00 40.84 187 ILE A O 1
ATOM 1490 N N . VAL A 1 188 ? -21.298 -2.382 31.657 1.00 48.97 188 VAL A N 1
ATOM 1491 C CA . VAL A 1 188 ? -21.868 -2.625 30.322 1.00 48.97 188 VAL A CA 1
ATOM 1492 C C . VAL A 1 188 ? -20.880 -3.510 29.562 1.00 48.97 188 VAL A C 1
ATOM 1494 O O . VAL A 1 188 ? -19.691 -3.214 29.523 1.00 48.97 188 VAL A O 1
ATOM 1497 N N . LYS A 1 189 ? -21.342 -4.628 28.992 1.00 48.28 189 LYS A N 1
ATOM 1498 C CA . LYS A 1 189 ? -20.497 -5.487 28.147 1.00 48.28 189 LYS A CA 1
ATOM 1499 C C . LYS A 1 189 ? -20.355 -4.862 26.757 1.00 48.28 189 LYS A C 1
ATOM 1501 O O . LYS A 1 189 ? -21.370 -4.637 26.103 1.00 48.28 189 LYS A O 1
ATOM 1506 N N . LEU A 1 190 ? -19.119 -4.633 26.317 1.00 55.69 190 LEU A N 1
ATOM 1507 C CA . LEU A 1 190 ? -18.785 -4.352 24.918 1.00 55.69 190 LEU A CA 1
ATOM 1508 C C . LEU A 1 190 ? -18.600 -5.654 24.134 1.00 55.69 190 LEU A C 1
ATOM 1510 O O . LEU A 1 190 ? -18.289 -6.698 24.713 1.00 55.69 190 LEU A O 1
ATOM 1514 N N . SER A 1 191 ? -18.795 -5.579 22.818 1.00 69.88 191 SER A N 1
ATOM 1515 C CA . SER A 1 191 ? -18.604 -6.706 21.895 1.00 69.88 191 SER A CA 1
ATOM 1516 C C . SER A 1 191 ? -17.125 -7.002 21.634 1.00 69.88 191 SER A C 1
ATOM 1518 O O . SER A 1 191 ? -16.785 -8.111 21.223 1.00 69.88 191 SER A O 1
ATOM 1520 N N . VAL A 1 192 ? -16.263 -6.001 21.836 1.00 70.06 192 VAL A N 1
ATOM 1521 C CA . VAL A 1 192 ? -14.837 -5.999 21.486 1.00 70.06 192 VAL A CA 1
ATOM 1522 C C . VAL A 1 192 ? -14.012 -5.528 22.685 1.00 70.06 192 VAL A C 1
ATOM 1524 O O . VAL A 1 192 ? -14.479 -4.708 23.475 1.00 70.06 192 VAL A O 1
ATOM 1527 N N . ASP A 1 193 ? -12.799 -6.068 22.824 1.00 73.31 193 ASP A N 1
ATOM 1528 C CA . ASP A 1 193 ? -11.883 -5.752 23.922 1.00 73.31 193 ASP A CA 1
ATOM 1529 C C . ASP A 1 193 ? -11.378 -4.288 23.845 1.00 73.31 193 ASP A C 1
ATOM 1531 O O . ASP A 1 193 ? -10.696 -3.917 22.884 1.00 73.31 193 ASP A O 1
ATOM 1535 N N . PRO A 1 194 ? -11.662 -3.452 24.859 1.00 65.12 194 PRO A N 1
ATOM 1536 C CA . PRO A 1 194 ? -11.164 -2.077 24.957 1.00 65.12 194 PRO A CA 1
ATOM 1537 C C . PRO A 1 194 ? -9.635 -1.964 25.025 1.00 65.12 194 PRO A C 1
ATOM 1539 O O . PRO A 1 194 ? -9.089 -0.914 24.674 1.00 65.12 194 PRO A O 1
ATOM 1542 N N . ALA A 1 195 ? -8.926 -3.023 25.442 1.00 71.19 195 ALA A N 1
ATOM 1543 C CA . ALA A 1 195 ? -7.466 -3.037 25.568 1.00 71.19 195 ALA A CA 1
ATOM 1544 C C . ALA A 1 195 ? -6.734 -2.772 24.239 1.00 71.19 195 ALA A C 1
ATOM 1546 O O . ALA A 1 195 ? -5.559 -2.404 24.242 1.00 71.19 195 ALA A O 1
ATOM 1547 N N . MET A 1 196 ? -7.434 -2.866 23.103 1.00 68.94 196 MET A N 1
ATOM 1548 C CA . MET A 1 196 ? -6.925 -2.443 21.794 1.00 68.94 196 MET A CA 1
ATOM 1549 C C . MET A 1 196 ? -6.500 -0.963 21.746 1.00 68.94 196 MET A C 1
ATOM 1551 O O . MET A 1 196 ? -5.739 -0.583 20.859 1.00 68.94 196 MET A O 1
ATOM 1555 N N . LEU A 1 197 ? -6.963 -0.128 22.684 1.00 65.50 197 LEU A N 1
ATOM 1556 C CA . LEU A 1 197 ? -6.585 1.286 22.789 1.00 65.50 197 LEU A CA 1
ATOM 1557 C C . LEU A 1 197 ? -5.348 1.541 23.669 1.00 65.50 197 LEU A C 1
ATOM 1559 O O . LEU A 1 197 ? -4.790 2.634 23.602 1.00 65.50 197 LEU A O 1
ATOM 1563 N N . ALA A 1 198 ? -4.915 0.560 24.470 1.00 58.22 198 ALA A N 1
ATOM 1564 C CA . ALA A 1 198 ? -3.868 0.722 25.486 1.00 58.22 198 ALA A CA 1
ATOM 1565 C C . ALA A 1 198 ? -2.432 0.494 24.969 1.00 58.22 198 ALA A C 1
ATOM 1567 O O . ALA A 1 198 ? -1.479 0.685 25.715 1.00 58.22 198 ALA A O 1
ATOM 1568 N N . GLN A 1 199 ? -2.258 0.075 23.711 1.00 45.12 199 GLN A N 1
ATOM 1569 C CA . GLN A 1 199 ? -0.943 -0.186 23.100 1.00 45.12 199 GLN A CA 1
ATOM 1570 C C . GLN A 1 199 ? -0.435 0.997 22.253 1.00 45.12 199 GLN A C 1
ATOM 1572 O O . GLN A 1 199 ? 0.140 0.790 21.185 1.00 45.12 199 GLN A O 1
ATOM 1577 N N . ALA A 1 200 ? -0.701 2.229 22.693 1.00 39.84 200 ALA A N 1
ATOM 1578 C CA . ALA A 1 200 ? -0.152 3.448 22.095 1.00 39.84 200 ALA A CA 1
ATOM 1579 C C . ALA A 1 200 ? 1.050 3.948 22.903 1.00 39.84 200 ALA A C 1
ATOM 1581 O O . ALA A 1 200 ? 0.935 3.968 24.148 1.00 39.84 200 ALA A O 1
#

Secondary structure (DSSP, 8-state):
-------HHHHHHHHHHHHHHHHHHHHHHHHHHHHHHHHHHHHHH---HHHHHHHHHHHHHHHHHHHH-TTT--HHHHHHHHHIIIIITTHHHHHHHHHHHHHHHHHH-TTS-----S-HHHHHHHHHHHHHHHHHHHHHHHHHHHHHHHHHHHHHSSSHHHHHHHHHHTT---TTS-------------SS-GGGGS--

Sequence (200 aa):
MDHKKVLKQTLYNFVEKKVKFQKEEARKEIEALISATINPILNEWIQVKQIETDASNLADRLTELSELYPCAISWDVKNVIRSLNRTIFPLGTDMRNRILDDICDYVHHPTRSEVNLNNEALENATRQLQKDVQPLSKKLADLSTLENELNRVIGAEANGARAYKALVALGVDLSEVEDVSPNLPAIVKLSVDPAMLAQA

Radius of gyration: 27.45 Å; chains: 1; bounding box: 49×43×82 Å